Protein AF-F9WD78-F1 (afdb_monomer_lite)

pLDDT: mean 81.16, std 19.39, range [28.48, 98.25]

Secondary structure (DSSP, 8-state):
---------------PPPS---------EETHHHHHHHHHHHHHHHHHHHHHTTS-TT-HHHHHHHHHHH-TT-----HHHHHHS--GGGGGTTSGGGG-HHHHHTSPP-TT-TT----TTS-HHHHHHHHHS-BGGGBTSSTTSPTT-EETTB-TTTTT--TTTTT-S-HHHHHHHHHHHIIIIIHHHHH---S---HHHHHHHHHTTEEEEEETTEEEEEESS--TTS--

Structure (mmCIF, N/CA/C/O backbone):
data_AF-F9WD78-F1
#
_entry.id   AF-F9WD78-F1
#
loop_
_atom_site.group_PDB
_atom_site.id
_atom_site.type_symbol
_atom_site.label_atom_id
_atom_site.label_alt_id
_atom_site.label_comp_id
_atom_site.label_asym_id
_atom_site.label_entity_id
_atom_site.label_seq_id
_atom_site.pdbx_PDB_ins_code
_atom_site.Cartn_x
_atom_site.Cartn_y
_atom_site.Cartn_z
_atom_site.occupancy
_atom_site.B_iso_or_equiv
_atom_site.auth_seq_id
_atom_site.auth_comp_id
_atom_site.auth_asym_id
_atom_site.auth_atom_id
_atom_site.pdbx_PDB_model_num
ATOM 1 N N . MET A 1 1 ? -43.149 -23.707 -38.471 1.00 38.22 1 MET A N 1
ATOM 2 C CA . MET A 1 1 ? -42.570 -24.638 -37.478 1.00 38.22 1 MET A CA 1
ATOM 3 C C . MET A 1 1 ? -41.506 -23.895 -36.696 1.00 38.22 1 MET A C 1
ATOM 5 O O . MET A 1 1 ? -40.620 -23.311 -37.301 1.00 38.22 1 MET A O 1
ATOM 9 N N . MET A 1 2 ? -41.669 -23.841 -35.375 1.00 39.00 2 MET A N 1
ATOM 10 C CA . MET A 1 2 ? -40.747 -23.204 -34.433 1.00 39.00 2 MET A CA 1
ATOM 11 C C . MET A 1 2 ? -39.466 -24.033 -34.335 1.00 39.00 2 MET A C 1
ATOM 13 O O . MET A 1 2 ? -39.549 -25.231 -34.076 1.00 39.00 2 MET A O 1
ATOM 17 N N . MET A 1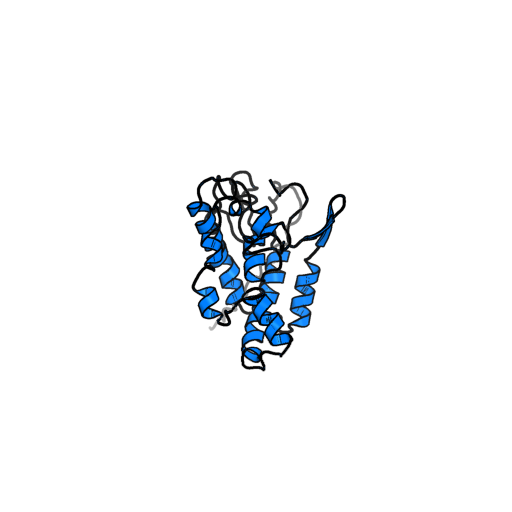 3 ? -38.300 -23.405 -34.474 1.00 32.25 3 MET A N 1
ATOM 18 C CA . MET A 1 3 ? -37.032 -24.023 -34.094 1.00 32.25 3 MET A CA 1
ATOM 19 C C . MET A 1 3 ? -36.348 -23.118 -33.074 1.00 32.25 3 MET A C 1
ATOM 21 O O . MET A 1 3 ? -35.951 -21.994 -33.366 1.00 32.25 3 MET A O 1
ATOM 25 N N . LYS A 1 4 ? -36.330 -23.604 -31.833 1.00 39.53 4 LYS A N 1
ATOM 26 C CA . LYS A 1 4 ? -35.707 -22.978 -30.669 1.00 39.53 4 LYS A CA 1
ATOM 27 C C . LYS A 1 4 ? -34.194 -22.963 -30.892 1.00 39.53 4 LYS A C 1
ATOM 29 O O . LYS A 1 4 ? -33.588 -24.026 -30.985 1.00 39.53 4 LYS A O 1
ATOM 34 N N . ILE A 1 5 ? -33.595 -21.779 -30.979 1.00 42.72 5 ILE A N 1
ATOM 35 C CA . ILE A 1 5 ? -32.139 -21.627 -31.028 1.00 42.72 5 ILE A CA 1
ATOM 36 C C . ILE A 1 5 ? -31.632 -21.722 -29.586 1.00 42.72 5 ILE A C 1
ATOM 38 O O . ILE A 1 5 ? -31.762 -20.785 -28.803 1.00 42.72 5 ILE A O 1
ATOM 42 N N . LEU A 1 6 ? -31.112 -22.892 -29.219 1.00 41.69 6 LEU A N 1
ATOM 43 C CA . LEU A 1 6 ? -30.336 -23.089 -27.997 1.00 41.69 6 LEU A CA 1
ATOM 44 C C . LEU A 1 6 ? -28.956 -22.456 -28.209 1.00 41.69 6 LEU A C 1
ATOM 46 O O . LEU A 1 6 ? -28.148 -22.968 -28.981 1.00 41.69 6 LEU A O 1
ATOM 50 N N . ILE A 1 7 ? -28.695 -21.331 -27.542 1.00 42.59 7 ILE A N 1
ATOM 51 C CA . ILE A 1 7 ? -27.367 -20.714 -27.480 1.00 42.59 7 ILE A CA 1
ATOM 52 C C . ILE A 1 7 ? -26.510 -21.577 -26.549 1.00 42.59 7 ILE A C 1
ATOM 54 O O . ILE A 1 7 ? -26.605 -21.482 -25.328 1.00 42.59 7 ILE A O 1
ATOM 58 N N . VAL A 1 8 ? -25.699 -22.457 -27.133 1.00 38.44 8 VAL A N 1
ATOM 59 C CA . VAL A 1 8 ? -24.643 -23.180 -26.421 1.00 38.44 8 VAL A CA 1
ATOM 60 C C . VAL A 1 8 ? -23.412 -22.280 -26.413 1.00 38.44 8 VAL A C 1
ATOM 62 O O . VAL A 1 8 ? -22.762 -22.085 -27.437 1.00 38.44 8 VAL A O 1
ATOM 65 N N . VAL A 1 9 ? -23.116 -21.692 -25.254 1.00 40.69 9 VAL A N 1
ATOM 66 C CA . VAL A 1 9 ? -21.871 -20.958 -25.005 1.00 40.69 9 VAL A CA 1
ATOM 67 C C . VAL A 1 9 ? -20.726 -21.972 -25.026 1.00 40.69 9 VAL A C 1
ATOM 69 O O . VAL A 1 9 ? -20.582 -22.783 -24.113 1.00 40.69 9 VAL A O 1
ATOM 72 N N . MET A 1 10 ? -19.940 -21.958 -26.102 1.00 33.59 10 MET A N 1
ATOM 73 C CA . MET A 1 10 ? -18.712 -22.740 -26.236 1.00 33.59 10 MET A CA 1
ATOM 74 C C . MET A 1 10 ? -17.673 -22.194 -25.247 1.00 33.59 10 MET A C 1
ATOM 76 O O . MET A 1 10 ? -17.027 -21.178 -25.493 1.00 33.59 10 MET A O 1
ATOM 80 N N . VAL A 1 11 ? -17.530 -22.862 -24.104 1.00 37.81 11 VAL A N 1
ATOM 81 C CA . VAL A 1 11 ? -16.385 -22.690 -23.206 1.00 37.81 11 VAL A CA 1
ATOM 82 C C . VAL A 1 11 ? -15.173 -23.276 -23.927 1.00 37.81 11 VAL A C 1
ATOM 84 O O . VAL A 1 11 ? -15.053 -24.493 -24.061 1.00 37.81 11 VAL A O 1
ATOM 87 N N . ILE A 1 12 ? -14.290 -22.417 -24.435 1.00 41.03 12 ILE A N 1
ATOM 88 C CA . ILE A 1 12 ? -13.026 -22.850 -25.033 1.00 41.03 12 ILE A CA 1
ATOM 89 C C . ILE A 1 12 ? -12.087 -23.238 -23.886 1.00 41.03 12 ILE A C 1
ATOM 91 O O . ILE A 1 12 ? -11.331 -22.421 -23.368 1.00 41.03 12 ILE A O 1
ATOM 95 N N . ILE A 1 13 ? -12.161 -24.500 -23.463 1.00 41.88 13 ILE A N 1
ATOM 96 C CA . ILE A 1 13 ? -11.106 -25.144 -22.679 1.00 41.88 13 ILE A CA 1
ATOM 97 C C . ILE A 1 13 ? -9.982 -25.460 -23.668 1.00 41.88 13 ILE A C 1
ATOM 99 O O . ILE A 1 13 ? -10.018 -26.466 -24.376 1.00 41.88 13 ILE A O 1
ATOM 103 N N . GLY A 1 14 ? -9.005 -24.562 -23.761 1.00 30.61 14 GLY A N 1
ATOM 104 C CA . GLY A 1 14 ? -7.800 -24.773 -24.554 1.00 30.61 14 GLY A CA 1
ATOM 105 C C . GLY A 1 14 ? -6.878 -25.789 -23.886 1.00 30.61 14 GLY A C 1
ATOM 106 O O . GLY A 1 14 ? -5.973 -25.410 -23.152 1.00 30.61 14 GLY A O 1
ATOM 107 N N . VAL A 1 15 ? -7.090 -27.080 -24.152 1.00 43.59 15 VAL A N 1
ATOM 108 C CA . VAL A 1 15 ? -6.042 -28.100 -24.011 1.00 43.59 15 VAL A CA 1
ATOM 109 C C . VAL A 1 15 ? -5.226 -28.064 -25.298 1.00 43.59 15 VAL A C 1
ATOM 111 O O . VAL A 1 15 ? -5.616 -28.668 -26.296 1.00 43.59 15 VAL A O 1
ATOM 114 N N . VAL A 1 16 ? -4.116 -27.328 -25.306 1.00 36.69 16 VAL A N 1
ATOM 115 C CA . VAL A 1 16 ? -3.168 -27.366 -26.427 1.00 36.69 16 VAL A CA 1
ATOM 116 C C . VAL A 1 16 ? -2.105 -28.406 -26.102 1.00 36.69 16 VAL A C 1
ATOM 118 O O . VAL A 1 16 ? -1.423 -28.324 -25.082 1.00 36.69 16 VAL A O 1
ATOM 121 N N . ARG A 1 17 ? -2.025 -29.429 -26.956 1.00 36.12 17 ARG A N 1
ATOM 122 C CA . ARG A 1 17 ? -0.972 -30.440 -26.913 1.00 36.12 17 ARG A CA 1
ATOM 123 C C . ARG A 1 17 ? 0.371 -29.788 -27.229 1.00 36.12 17 ARG A C 1
ATOM 125 O O . ARG A 1 17 ? 0.457 -28.968 -28.138 1.00 36.12 17 ARG A O 1
ATOM 132 N N . ALA A 1 18 ? 1.385 -30.177 -26.465 1.00 48.12 18 ALA A N 1
ATOM 133 C CA . ALA A 1 18 ? 2.778 -29.936 -26.791 1.00 48.12 18 ALA A CA 1
ATOM 134 C C . ALA A 1 18 ? 3.091 -30.630 -28.118 1.00 48.12 18 ALA A C 1
ATOM 136 O O . ALA A 1 18 ? 2.826 -31.822 -28.223 1.00 48.12 18 ALA A O 1
ATOM 137 N N . ASP A 1 19 ? 3.538 -29.857 -29.104 1.00 38.38 19 ASP A N 1
ATOM 138 C CA . ASP A 1 19 ? 4.610 -30.190 -30.046 1.00 38.38 19 ASP A CA 1
ATOM 139 C C . ASP A 1 19 ? 4.904 -28.919 -30.876 1.00 38.38 19 ASP A C 1
ATOM 141 O O . ASP A 1 19 ? 4.062 -28.419 -31.618 1.00 38.38 19 ASP A O 1
ATOM 145 N N . GLU A 1 20 ? 6.088 -28.350 -30.631 1.00 47.19 20 GLU A N 1
ATOM 146 C CA . GLU A 1 20 ? 6.838 -27.386 -31.455 1.00 47.19 20 GLU A CA 1
ATOM 147 C C . GLU A 1 20 ? 6.091 -26.186 -32.082 1.00 47.19 20 GLU A C 1
ATOM 149 O O . GLU A 1 20 ? 5.880 -26.110 -33.290 1.00 47.19 20 GLU A O 1
ATOM 154 N N . VAL A 1 21 ? 5.824 -25.152 -31.274 1.00 36.91 21 VAL A N 1
ATOM 155 C CA . VAL A 1 21 ? 5.678 -23.754 -31.732 1.00 36.91 21 VAL A CA 1
ATOM 156 C C . VAL A 1 21 ? 6.358 -22.861 -30.689 1.00 36.91 21 VAL A C 1
ATOM 158 O O . VAL A 1 21 ? 6.260 -23.143 -29.498 1.00 36.91 21 VAL A O 1
ATOM 161 N N . GLY A 1 22 ? 7.106 -21.852 -31.151 1.00 35.84 22 GLY A N 1
ATOM 162 C CA . GLY A 1 22 ? 8.082 -21.049 -30.403 1.00 35.84 22 GLY A CA 1
ATOM 163 C C . GLY A 1 22 ? 7.739 -20.736 -28.946 1.00 35.84 22 GLY A C 1
ATOM 164 O O . GLY A 1 22 ? 6.585 -20.477 -28.619 1.00 35.84 22 GLY A O 1
ATOM 165 N N . ALA A 1 23 ? 8.779 -20.765 -28.101 1.00 38.91 23 ALA A N 1
ATOM 166 C CA . ALA A 1 23 ? 8.748 -20.471 -26.671 1.00 38.91 23 ALA A CA 1
ATOM 167 C C . ALA A 1 23 ? 7.631 -19.480 -26.324 1.00 38.91 23 ALA A C 1
ATOM 169 O O . ALA A 1 23 ? 7.717 -18.297 -26.656 1.00 38.91 23 ALA A O 1
ATOM 170 N N . ALA A 1 24 ? 6.563 -19.982 -25.700 1.00 42.75 24 ALA A N 1
ATOM 171 C CA . ALA A 1 24 ? 5.538 -19.131 -25.132 1.00 42.75 24 ALA A CA 1
ATOM 172 C C . ALA A 1 24 ? 6.250 -18.207 -24.144 1.00 42.75 24 ALA A C 1
ATOM 174 O O . ALA A 1 24 ? 6.733 -18.670 -23.111 1.00 42.75 24 ALA A O 1
ATOM 175 N N . VAL A 1 25 ? 6.386 -16.930 -24.504 1.00 51.31 25 VAL A N 1
ATOM 176 C CA . VAL A 1 25 ? 6.914 -15.904 -23.608 1.00 51.31 25 VAL A CA 1
ATOM 177 C C . VAL A 1 25 ? 5.987 -15.912 -22.402 1.00 51.31 25 VAL A C 1
ATOM 179 O O . VAL A 1 25 ? 4.830 -15.499 -22.490 1.00 51.31 25 VAL A O 1
ATOM 182 N N . THR A 1 26 ? 6.449 -16.479 -21.292 1.00 56.91 26 THR A N 1
ATOM 183 C CA . THR A 1 26 ? 5.742 -16.391 -20.023 1.00 56.91 26 THR A CA 1
ATOM 184 C C . THR A 1 26 ? 5.753 -14.923 -19.633 1.00 56.91 26 THR A C 1
ATOM 186 O O . THR A 1 26 ? 6.790 -14.401 -19.236 1.00 56.91 26 THR A O 1
ATOM 189 N N . LEU A 1 27 ? 4.619 -14.248 -19.814 1.00 78.56 27 LEU A N 1
ATOM 190 C CA . LEU A 1 27 ? 4.443 -12.862 -19.396 1.00 78.56 27 LEU A CA 1
ATOM 191 C C . LEU A 1 27 ? 4.625 -12.800 -17.877 1.00 78.56 27 LEU A C 1
ATOM 193 O O . LEU A 1 27 ? 3.820 -13.362 -17.130 1.00 78.56 27 LEU A O 1
ATOM 197 N N . THR A 1 28 ? 5.702 -12.162 -17.423 1.00 89.25 28 THR A N 1
ATOM 198 C CA . THR A 1 28 ? 6.000 -12.067 -15.994 1.00 89.25 28 THR A CA 1
ATOM 199 C C . THR A 1 28 ? 5.181 -10.939 -15.379 1.00 89.25 28 THR A C 1
ATOM 201 O O . THR A 1 28 ? 5.291 -9.782 -15.783 1.00 89.25 28 THR A O 1
ATOM 204 N N . ASN A 1 29 ? 4.356 -11.273 -14.385 1.00 93.06 29 ASN A N 1
ATOM 205 C CA . ASN A 1 29 ? 3.639 -10.293 -13.578 1.00 93.06 29 ASN A CA 1
ATOM 206 C C . ASN A 1 29 ? 4.297 -10.160 -12.204 1.00 93.06 29 ASN A C 1
ATOM 208 O O . ASN A 1 29 ? 3.978 -10.887 -11.257 1.00 93.06 29 ASN A O 1
ATOM 212 N N . HIS A 1 30 ? 5.230 -9.224 -12.118 1.00 93.81 30 HIS A N 1
ATOM 213 C CA . HIS A 1 30 ? 6.011 -8.972 -10.925 1.00 93.81 30 HIS A CA 1
ATOM 214 C C . HIS A 1 30 ? 5.106 -8.598 -9.753 1.00 93.81 30 HIS A C 1
ATOM 216 O O . HIS A 1 30 ? 4.165 -7.813 -9.889 1.00 93.81 30 HIS A O 1
ATOM 222 N N . ASN A 1 31 ? 5.393 -9.161 -8.581 1.00 95.56 31 ASN A N 1
ATOM 223 C CA . ASN A 1 31 ? 4.669 -8.893 -7.333 1.00 95.56 31 ASN A CA 1
ATOM 224 C C . ASN A 1 31 ? 3.170 -9.240 -7.317 1.00 95.56 31 ASN A C 1
ATOM 226 O O . ASN A 1 31 ? 2.512 -8.924 -6.325 1.00 95.56 31 ASN A O 1
ATOM 230 N N . GLU A 1 32 ? 2.618 -9.933 -8.322 1.00 95.38 32 GLU A N 1
ATOM 231 C CA . GLU A 1 32 ? 1.169 -10.173 -8.425 1.00 95.38 32 GLU A CA 1
ATOM 232 C C . GLU A 1 32 ? 0.558 -10.764 -7.149 1.00 95.38 32 GLU A C 1
ATOM 234 O O . GLU A 1 32 ? -0.435 -10.259 -6.626 1.00 95.38 32 GLU A O 1
ATOM 239 N N . LEU A 1 33 ? 1.144 -11.849 -6.639 1.00 95.62 33 LEU A N 1
ATOM 240 C CA . LEU A 1 33 ? 0.576 -12.579 -5.505 1.00 95.62 33 LEU A CA 1
ATOM 241 C C . LEU A 1 33 ? 0.662 -11.782 -4.201 1.00 95.62 33 LEU A C 1
ATOM 243 O O . LEU A 1 33 ? -0.243 -11.874 -3.372 1.00 95.62 33 LEU A O 1
ATOM 247 N N . SER A 1 34 ? 1.737 -11.014 -4.024 1.00 97.06 34 SER A N 1
ATOM 248 C CA . SER A 1 34 ? 1.928 -10.131 -2.871 1.00 97.06 34 SER A CA 1
ATOM 249 C C . SER A 1 34 ? 0.958 -8.955 -2.926 1.00 97.06 34 SER A C 1
ATOM 251 O O . SER A 1 34 ? 0.300 -8.660 -1.930 1.00 97.06 34 SER A O 1
ATOM 253 N N . HIS A 1 35 ? 0.813 -8.345 -4.107 1.00 97.19 35 HIS A N 1
ATOM 254 C CA . HIS A 1 35 ? -0.136 -7.267 -4.360 1.00 97.19 35 HIS A CA 1
ATOM 255 C C . HIS A 1 35 ? -1.551 -7.734 -4.064 1.00 97.19 35 HIS A C 1
ATOM 257 O O . HIS A 1 35 ? -2.229 -7.123 -3.247 1.00 97.19 35 HIS A O 1
ATOM 263 N N . ARG A 1 36 ? -1.979 -8.846 -4.667 1.00 96.75 36 ARG A N 1
ATOM 264 C CA . ARG A 1 36 ? -3.326 -9.385 -4.479 1.00 96.75 36 ARG A CA 1
ATOM 265 C C . ARG A 1 36 ? -3.632 -9.630 -3.004 1.00 96.75 36 ARG A C 1
ATOM 267 O O . ARG A 1 36 ? -4.671 -9.197 -2.524 1.00 96.75 36 ARG A O 1
ATOM 274 N N . ALA A 1 37 ? -2.718 -10.274 -2.277 1.00 97.31 37 ALA A N 1
ATOM 275 C CA . ALA A 1 37 ? -2.934 -10.594 -0.870 1.00 97.31 37 ALA A CA 1
ATOM 276 C C . ALA A 1 37 ? -3.035 -9.339 0.015 1.00 97.31 37 ALA A C 1
ATOM 278 O O . ALA A 1 37 ? -3.936 -9.261 0.849 1.00 97.31 37 ALA A O 1
ATOM 279 N N . LEU A 1 38 ? -2.161 -8.345 -0.188 1.00 98.12 38 LEU A N 1
ATOM 280 C CA . LEU A 1 38 ? -2.235 -7.069 0.532 1.00 98.12 38 LEU A CA 1
ATOM 281 C C . LEU A 1 38 ? -3.490 -6.273 0.147 1.00 98.12 38 LEU A C 1
ATOM 283 O O . LEU A 1 38 ? -4.174 -5.739 1.015 1.00 98.12 38 LEU A O 1
ATOM 287 N N . CYS A 1 39 ? -3.820 -6.224 -1.142 1.00 98.19 39 CYS A N 1
ATOM 288 C CA . CYS A 1 39 ? -4.988 -5.523 -1.662 1.00 98.19 39 CYS A CA 1
ATOM 289 C C . CYS A 1 39 ? -6.288 -6.106 -1.097 1.00 98.19 39 CYS A C 1
ATOM 291 O O . CYS A 1 39 ? -7.147 -5.360 -0.636 1.00 98.19 39 CYS A O 1
ATOM 293 N N . ASP A 1 40 ? -6.429 -7.432 -1.083 1.00 97.62 40 ASP A N 1
ATOM 294 C CA . ASP A 1 40 ? -7.617 -8.095 -0.544 1.00 97.62 40 ASP A CA 1
ATOM 295 C C . ASP A 1 40 ? -7.728 -7.904 0.972 1.00 97.62 40 ASP A C 1
ATOM 297 O O . ASP A 1 40 ? -8.805 -7.567 1.461 1.00 97.62 40 ASP A O 1
ATOM 301 N N . PHE A 1 41 ? -6.618 -7.999 1.714 1.00 98.19 41 PHE A N 1
ATOM 302 C CA . PHE A 1 41 ? -6.602 -7.640 3.134 1.00 98.19 41 PHE A CA 1
ATOM 303 C C . PHE A 1 41 ? -7.032 -6.187 3.368 1.00 98.19 41 PHE A C 1
ATOM 305 O O . PHE A 1 41 ? -7.870 -5.931 4.233 1.00 98.19 41 PHE A O 1
ATOM 312 N N . LEU A 1 42 ? -6.520 -5.241 2.576 1.00 98.25 42 LEU A N 1
ATOM 313 C CA . LEU A 1 42 ? -6.848 -3.826 2.721 1.00 98.25 42 LEU A CA 1
ATOM 314 C C . LEU A 1 42 ? -8.328 -3.543 2.431 1.00 98.25 42 LEU A C 1
ATOM 316 O O . LEU A 1 42 ? -8.946 -2.779 3.169 1.00 98.25 42 LEU A O 1
ATOM 320 N N . LYS A 1 43 ? -8.929 -4.203 1.433 1.00 97.94 43 LYS A N 1
ATOM 321 C CA . LYS A 1 43 ? -10.377 -4.109 1.171 1.00 97.94 43 LYS A CA 1
ATOM 322 C C . LYS A 1 43 ? -11.194 -4.570 2.379 1.00 97.94 43 LYS A C 1
ATOM 324 O O . LYS A 1 43 ? -12.133 -3.884 2.777 1.00 97.94 43 LYS A O 1
ATOM 329 N N . VAL A 1 44 ? -10.818 -5.697 2.994 1.00 98.00 44 VAL A N 1
ATOM 330 C CA . VAL A 1 44 ? -11.484 -6.205 4.208 1.00 98.00 44 VAL A CA 1
ATOM 331 C C . VAL A 1 44 ? -11.281 -5.261 5.390 1.00 98.00 44 VAL A C 1
ATOM 333 O O . VAL A 1 44 ? -12.225 -4.991 6.129 1.00 98.00 44 VAL A O 1
ATOM 336 N N . ALA A 1 45 ? -10.078 -4.709 5.556 1.00 98.00 45 ALA A N 1
ATOM 337 C CA . ALA A 1 45 ? -9.778 -3.733 6.597 1.00 98.00 45 ALA A CA 1
ATOM 338 C C . ALA A 1 45 ? -10.624 -2.458 6.444 1.00 98.00 45 ALA A C 1
ATOM 340 O O . ALA A 1 45 ? -11.211 -1.994 7.421 1.00 98.00 45 ALA A O 1
ATOM 341 N N . VAL A 1 46 ? -10.736 -1.921 5.224 1.00 97.69 46 VAL A N 1
ATOM 342 C CA . VAL A 1 46 ? -11.565 -0.747 4.903 1.00 97.69 46 VAL A CA 1
ATOM 343 C C . VAL A 1 46 ? -13.045 -1.025 5.130 1.00 97.69 46 VAL A C 1
ATOM 345 O O . VAL A 1 46 ? -13.755 -0.166 5.655 1.00 97.69 46 VAL A O 1
ATOM 348 N N . ASP A 1 47 ? -13.531 -2.209 4.764 1.00 96.38 47 ASP A N 1
ATOM 349 C CA . ASP A 1 47 ? -14.912 -2.576 5.054 1.00 96.38 47 ASP A CA 1
ATOM 350 C C . ASP A 1 47 ? -15.147 -2.655 6.564 1.00 96.38 47 ASP A C 1
ATOM 352 O O . ASP A 1 47 ? -16.057 -2.011 7.089 1.00 96.38 47 ASP A O 1
ATOM 356 N N . LYS A 1 48 ? -14.235 -3.312 7.292 1.00 96.69 48 LYS A N 1
ATOM 357 C CA . LYS A 1 48 ? -14.330 -3.436 8.746 1.00 96.69 48 LYS A CA 1
ATOM 358 C C . LYS A 1 48 ? -14.203 -2.102 9.476 1.00 96.69 48 LYS A C 1
ATOM 360 O O . LYS A 1 48 ? -14.816 -1.916 10.527 1.00 96.69 48 LYS A O 1
ATOM 365 N N . TRP A 1 49 ? -13.451 -1.156 8.919 1.00 96.94 49 TRP A N 1
ATOM 366 C CA . TRP A 1 49 ? -13.328 0.202 9.445 1.00 96.94 49 TRP A CA 1
ATOM 367 C C . TRP A 1 49 ? -14.686 0.895 9.586 1.00 96.94 49 TRP A C 1
ATOM 369 O O . TRP A 1 49 ? -14.920 1.589 10.577 1.00 96.94 49 TRP A O 1
ATOM 379 N N . LYS A 1 50 ? -15.618 0.654 8.654 1.00 94.50 50 LYS A N 1
ATOM 380 C CA . LYS A 1 50 ? -16.972 1.232 8.693 1.00 94.50 50 LYS A CA 1
ATOM 381 C C . LYS A 1 50 ? -17.723 0.849 9.971 1.00 94.50 50 LYS A C 1
ATOM 383 O O . LYS A 1 50 ? -18.425 1.698 10.517 1.00 94.50 50 LYS A O 1
ATOM 388 N N . ASP A 1 51 ? -17.515 -0.371 10.468 1.00 94.19 51 ASP A N 1
ATOM 389 C CA . ASP A 1 51 ? -18.136 -0.883 11.696 1.00 94.19 51 ASP A CA 1
ATOM 390 C C . ASP A 1 51 ? -17.489 -0.331 12.971 1.00 94.19 51 ASP A C 1
ATOM 392 O O . ASP A 1 51 ? -18.142 -0.224 14.011 1.00 94.19 51 ASP A O 1
ATOM 396 N N . VAL A 1 52 ? -16.177 -0.067 12.935 1.00 96.38 52 VAL A N 1
ATOM 397 C CA . VAL A 1 52 ? -15.396 0.209 14.152 1.00 96.38 52 VAL A CA 1
ATOM 398 C C . VAL A 1 52 ? -15.040 1.680 14.346 1.00 96.38 52 VAL A C 1
ATOM 400 O O . VAL A 1 52 ? -14.684 2.068 15.456 1.00 96.38 52 VAL A O 1
ATOM 403 N N . LYS A 1 53 ? -15.152 2.526 13.313 1.00 95.75 53 LYS A N 1
ATOM 404 C CA . LYS A 1 53 ? -14.700 3.929 13.369 1.00 95.75 53 LYS A CA 1
ATOM 405 C C . LYS A 1 53 ? -15.370 4.763 14.468 1.00 95.75 53 LYS A C 1
ATOM 407 O O . LYS A 1 53 ? -14.748 5.675 15.010 1.00 95.75 53 LYS A O 1
ATOM 412 N N . THR A 1 54 ? -16.607 4.433 14.844 1.00 95.75 54 THR A N 1
ATOM 413 C CA . THR A 1 54 ? -17.372 5.122 15.902 1.00 95.75 54 THR A CA 1
ATOM 414 C C . THR A 1 54 ? -17.166 4.533 17.298 1.00 95.75 54 THR A C 1
ATOM 416 O O . THR A 1 54 ? -17.687 5.082 18.266 1.00 95.75 54 THR A O 1
ATOM 419 N N . ARG A 1 55 ? -16.411 3.434 17.427 1.00 96.00 55 ARG A N 1
ATOM 420 C CA . ARG A 1 55 ? -16.106 2.821 18.726 1.00 96.00 55 ARG A CA 1
ATOM 421 C C . ARG A 1 55 ? -15.189 3.702 19.565 1.00 96.00 55 ARG A C 1
ATOM 423 O O . ARG A 1 55 ? -14.610 4.674 19.070 1.00 96.00 55 ARG A O 1
ATOM 430 N N . ASP A 1 56 ? -15.041 3.316 20.827 1.00 95.25 56 ASP A N 1
ATOM 431 C CA . ASP A 1 56 ? -14.127 3.945 21.773 1.00 95.25 56 ASP A CA 1
ATOM 432 C C . ASP A 1 56 ? -12.708 4.095 21.173 1.00 95.25 56 ASP A C 1
ATOM 434 O O . ASP A 1 56 ? -12.217 3.159 20.536 1.00 95.25 56 ASP A O 1
ATOM 438 N N . PRO A 1 57 ? -12.037 5.254 21.319 1.00 89.06 57 PRO A N 1
ATOM 439 C CA . PRO A 1 57 ? -10.662 5.445 20.851 1.00 89.06 57 PRO A CA 1
ATOM 440 C C . PRO A 1 57 ? -9.640 4.438 21.406 1.00 89.06 57 PRO A C 1
ATOM 442 O O . PRO A 1 57 ? -8.623 4.204 20.756 1.00 89.06 57 PRO A O 1
ATOM 445 N N . ALA A 1 58 ? -9.898 3.848 22.574 1.00 93.06 58 ALA A N 1
ATOM 446 C CA . ALA A 1 58 ? -9.078 2.811 23.189 1.00 93.06 58 ALA A CA 1
ATOM 447 C C . ALA A 1 58 ? -9.384 1.393 22.666 1.00 93.06 58 ALA A C 1
ATOM 449 O O . ALA A 1 58 ? -8.692 0.455 23.063 1.00 93.06 58 ALA A O 1
ATOM 450 N N . ASP A 1 59 ? -10.380 1.211 21.783 1.00 97.00 59 ASP A N 1
ATOM 451 C CA . ASP A 1 59 ? -10.642 -0.077 21.128 1.00 97.00 59 ASP A CA 1
ATOM 452 C C . ASP A 1 59 ? -9.392 -0.507 20.323 1.00 97.00 59 ASP A C 1
ATOM 454 O O . ASP A 1 59 ? -8.991 0.184 19.374 1.00 97.00 59 ASP A O 1
ATOM 458 N N . PRO A 1 60 ? -8.761 -1.650 20.664 1.00 97.00 60 PRO A N 1
ATOM 459 C CA . PRO A 1 60 ? -7.532 -2.085 20.004 1.00 97.00 60 PRO A CA 1
ATOM 460 C C . PRO A 1 60 ? -7.707 -2.368 18.509 1.00 97.00 60 PRO A C 1
ATOM 462 O O . PRO A 1 60 ? -6.796 -2.105 17.725 1.00 97.00 60 PRO A O 1
ATOM 465 N N . LEU A 1 61 ? -8.871 -2.879 18.097 1.00 97.31 61 LEU A N 1
ATOM 466 C CA . LEU A 1 61 ? -9.172 -3.158 16.695 1.00 97.31 61 LEU A CA 1
ATOM 467 C C . LEU A 1 61 ? -9.364 -1.856 15.914 1.00 97.31 61 LEU A C 1
ATOM 469 O O . LEU A 1 61 ? -8.862 -1.743 14.797 1.00 97.31 61 LEU A O 1
ATOM 473 N N . LYS A 1 62 ? -10.037 -0.858 16.502 1.00 96.88 62 LYS A N 1
ATOM 474 C CA . LYS A 1 62 ? -10.137 0.484 15.913 1.00 96.88 62 LYS A CA 1
ATOM 475 C C . LYS A 1 62 ? -8.745 1.072 15.696 1.00 96.88 62 LYS A C 1
ATOM 477 O O . LYS A 1 62 ? -8.440 1.493 14.585 1.00 96.88 62 LYS A O 1
ATOM 482 N N . LYS A 1 63 ? -7.887 1.065 16.719 1.00 96.31 63 LYS A N 1
ATOM 483 C CA . LYS A 1 63 ? -6.515 1.581 16.604 1.00 96.31 63 LYS A CA 1
ATOM 484 C C . LYS A 1 63 ? -5.727 0.851 15.510 1.00 96.31 63 LYS A C 1
ATOM 486 O O . LYS A 1 63 ? -5.178 1.503 14.630 1.00 96.31 63 LYS A O 1
ATOM 491 N N . ALA A 1 64 ? -5.742 -0.482 15.516 1.00 96.88 64 ALA A N 1
ATOM 492 C CA . ALA A 1 64 ? -5.011 -1.287 14.540 1.00 96.88 64 ALA A CA 1
ATOM 493 C C . ALA A 1 64 ? -5.489 -1.057 13.096 1.00 96.88 64 ALA A C 1
ATOM 495 O O . ALA A 1 64 ? -4.665 -0.924 12.192 1.00 96.88 64 ALA A O 1
ATOM 496 N N . LEU A 1 65 ? -6.805 -0.977 12.863 1.00 97.75 65 LEU A N 1
ATOM 497 C CA . LEU A 1 65 ? -7.349 -0.686 11.533 1.00 97.75 65 LEU A CA 1
ATOM 498 C C . LEU A 1 65 ? -7.051 0.749 11.096 1.00 97.75 65 LEU A C 1
ATOM 500 O O . LEU A 1 65 ? -6.727 0.960 9.928 1.00 97.75 65 LEU A O 1
ATOM 504 N N . LYS A 1 66 ? -7.088 1.716 12.023 1.00 97.44 66 LYS A N 1
ATOM 505 C CA . LYS A 1 66 ? -6.697 3.098 11.731 1.00 97.44 66 LYS A CA 1
ATOM 506 C C . LYS A 1 66 ? -5.245 3.159 11.255 1.00 97.44 66 LYS A C 1
ATOM 508 O O . LYS A 1 66 ? -4.987 3.680 10.175 1.00 97.44 66 LYS A O 1
ATOM 513 N N . ASP A 1 67 ? -4.325 2.570 12.015 1.00 96.81 67 ASP A N 1
ATOM 514 C CA . ASP A 1 67 ? -2.899 2.561 11.673 1.00 96.81 67 ASP A CA 1
ATOM 515 C C . ASP A 1 67 ? -2.662 1.819 10.339 1.00 96.81 67 ASP A C 1
ATOM 517 O O . ASP A 1 67 ? -1.954 2.314 9.463 1.00 96.81 67 ASP A O 1
ATOM 521 N N . THR A 1 68 ? -3.348 0.690 10.120 1.00 97.75 68 THR A N 1
ATOM 522 C CA . THR A 1 68 ? -3.264 -0.096 8.873 1.00 97.75 68 THR A CA 1
ATOM 523 C C . THR A 1 68 ? -3.705 0.698 7.640 1.00 97.75 68 THR A C 1
ATOM 525 O O . THR A 1 68 ? -3.073 0.592 6.590 1.00 97.75 68 THR A O 1
ATOM 528 N N . ILE A 1 69 ? -4.793 1.467 7.732 1.00 98.06 69 ILE A N 1
ATOM 529 C CA . ILE A 1 69 ? -5.389 2.162 6.581 1.00 98.06 69 ILE A CA 1
ATOM 530 C C . ILE A 1 69 ? -4.741 3.533 6.375 1.00 98.06 69 ILE A C 1
ATOM 532 O O . ILE A 1 69 ? -4.366 3.875 5.257 1.00 98.06 69 ILE A O 1
ATOM 536 N N . PHE A 1 70 ? -4.584 4.318 7.438 1.00 96.62 70 PHE A N 1
ATOM 537 C CA . PHE A 1 70 ? -4.204 5.729 7.344 1.00 96.62 70 PHE A CA 1
ATOM 538 C C . PHE A 1 70 ? -2.728 5.984 7.642 1.00 96.62 70 PHE A C 1
ATOM 540 O O . PHE A 1 70 ? -2.187 7.003 7.207 1.00 96.62 70 PHE A O 1
ATOM 547 N N . GLY A 1 71 ? -2.056 5.066 8.335 1.00 95.25 71 GLY A N 1
ATOM 548 C CA . GLY A 1 71 ? -0.693 5.280 8.808 1.00 95.25 71 GLY A CA 1
ATOM 549 C C . GLY A 1 71 ? -0.568 5.270 10.313 1.00 95.25 71 GLY A C 1
ATOM 550 O O . GLY A 1 71 ? -1.394 5.862 11.009 1.00 95.25 71 GLY A O 1
ATOM 551 N N . TYR A 1 72 ? 0.516 4.667 10.793 1.00 91.62 72 TYR A N 1
ATOM 552 C CA . TYR A 1 72 ? 0.930 4.782 12.183 1.00 91.62 72 TYR A CA 1
ATOM 553 C C . TYR A 1 72 ? 1.017 6.253 12.614 1.00 91.62 72 TYR A C 1
ATOM 555 O O . TYR A 1 72 ? 1.682 7.068 11.977 1.00 91.62 72 TYR A O 1
ATOM 563 N N . GLY A 1 73 ? 0.323 6.601 13.698 1.00 87.12 73 GLY A N 1
ATOM 564 C CA . GLY A 1 73 ? 0.316 7.968 14.227 1.00 87.12 73 GLY A CA 1
ATOM 565 C C . GLY A 1 73 ? -0.498 8.971 13.399 1.00 87.12 73 GLY A C 1
ATOM 566 O O . GLY A 1 73 ? -0.495 10.159 13.721 1.00 87.12 73 GLY A O 1
ATOM 567 N N . SER A 1 74 ? -1.222 8.521 12.368 1.00 88.44 74 SER A N 1
ATOM 568 C CA . SER A 1 74 ? -2.036 9.405 11.536 1.00 88.44 74 SER A CA 1
ATOM 569 C C . SER A 1 74 ? -3.216 10.009 12.306 1.00 88.44 74 SER A C 1
ATOM 571 O O . SER A 1 74 ? -3.914 9.350 13.091 1.00 88.44 74 SER A O 1
ATOM 573 N N . GLY A 1 75 ? -3.470 11.292 12.043 1.00 88.88 75 GLY A N 1
ATOM 574 C CA . GLY A 1 75 ? -4.686 11.982 12.465 1.00 88.88 75 GLY A CA 1
ATOM 575 C C . GLY A 1 75 ? -5.913 11.564 11.652 1.00 88.88 75 GLY A C 1
ATOM 576 O O . GLY A 1 75 ? -7.010 11.562 12.206 1.00 88.88 75 GLY A O 1
ATOM 577 N N . ASP A 1 76 ? -5.716 11.134 10.404 1.00 92.06 76 ASP A N 1
ATOM 578 C CA . ASP A 1 76 ? -6.774 10.895 9.420 1.00 92.06 76 ASP A CA 1
ATOM 579 C C . ASP A 1 76 ? -7.635 9.668 9.754 1.00 92.06 76 ASP A C 1
ATOM 581 O O . ASP A 1 76 ? -7.155 8.676 10.304 1.00 92.06 76 ASP A O 1
ATOM 585 N N . ASP A 1 77 ? -8.918 9.729 9.408 1.00 94.56 77 ASP A N 1
ATOM 586 C CA . ASP A 1 77 ? -9.897 8.662 9.645 1.00 94.56 77 ASP A CA 1
ATOM 587 C C . ASP A 1 77 ? -10.945 8.506 8.521 1.00 94.56 77 ASP A C 1
ATOM 589 O O . ASP A 1 77 ? -11.833 7.642 8.596 1.00 94.56 77 ASP A O 1
ATOM 593 N N . ASP A 1 78 ? -10.813 9.298 7.453 1.00 95.69 78 ASP A N 1
ATOM 594 C CA . ASP A 1 78 ? -11.720 9.329 6.310 1.00 95.69 78 ASP A CA 1
ATOM 595 C C . ASP A 1 78 ? -11.108 8.647 5.077 1.00 95.69 78 ASP A C 1
ATOM 597 O O . ASP A 1 78 ? -10.171 9.138 4.443 1.00 95.69 78 ASP A O 1
ATOM 601 N N . VAL A 1 79 ? -11.680 7.494 4.725 1.00 96.50 79 VAL A N 1
ATOM 602 C CA . VAL A 1 79 ? -11.274 6.689 3.567 1.00 96.50 79 VAL A CA 1
ATOM 603 C C . VAL A 1 79 ? -11.519 7.425 2.247 1.00 96.50 79 VAL A C 1
ATOM 605 O O . VAL A 1 79 ? -10.725 7.274 1.321 1.00 96.50 79 VAL A O 1
ATOM 608 N N . GLU A 1 80 ? -12.579 8.228 2.133 1.00 95.56 80 GLU A N 1
ATOM 609 C CA . GLU A 1 80 ? -12.867 8.954 0.889 1.00 95.56 80 GLU A CA 1
ATOM 610 C C . GLU A 1 80 ? -11.884 10.110 0.696 1.00 95.56 80 GLU A C 1
ATOM 612 O O . GLU A 1 80 ? -11.354 10.301 -0.402 1.00 95.56 80 GLU A O 1
ATOM 617 N N . ALA A 1 81 ? -11.532 10.810 1.779 1.00 95.00 81 ALA A N 1
ATOM 618 C CA . ALA A 1 81 ? -10.449 11.788 1.748 1.00 95.00 81 ALA A CA 1
ATOM 619 C C . ALA A 1 81 ? -9.103 11.138 1.378 1.00 95.00 81 ALA A C 1
ATOM 621 O O . ALA A 1 81 ? -8.364 11.712 0.575 1.00 95.00 81 ALA A O 1
ATOM 622 N N . LEU A 1 82 ? -8.811 9.936 1.893 1.00 95.81 82 LEU A N 1
ATOM 623 C CA . LEU A 1 82 ? -7.593 9.186 1.565 1.00 95.81 82 LEU A CA 1
ATOM 624 C C . LEU A 1 82 ? -7.531 8.791 0.080 1.00 95.81 82 LEU A C 1
ATOM 626 O O . LEU A 1 82 ? -6.480 8.903 -0.537 1.00 95.81 82 LEU A O 1
ATOM 630 N N . LYS A 1 83 ? -8.651 8.373 -0.519 1.00 94.50 83 LYS A N 1
ATOM 631 C CA . LYS A 1 83 ? -8.719 8.050 -1.957 1.00 94.50 83 LYS A CA 1
ATOM 632 C C . LYS A 1 83 ? -8.538 9.275 -2.851 1.00 94.50 83 LYS A C 1
ATOM 634 O O . LYS A 1 83 ? -8.001 9.174 -3.950 1.00 94.50 83 LYS A O 1
ATOM 639 N N . SER A 1 84 ? -9.023 10.431 -2.394 1.00 91.75 84 SER A N 1
ATOM 640 C CA . SER A 1 84 ? -9.123 11.640 -3.220 1.00 91.75 84 SER A CA 1
ATOM 641 C C . SER A 1 84 ? -7.779 12.273 -3.586 1.00 91.75 84 SER A C 1
ATOM 643 O O . SER A 1 84 ? -7.719 13.066 -4.525 1.00 91.75 84 SER A O 1
ATOM 645 N N . LYS A 1 85 ? -6.709 11.975 -2.838 1.00 91.38 85 LYS A N 1
ATOM 646 C CA . LYS A 1 85 ? -5.396 12.596 -3.030 1.00 91.38 85 LYS A CA 1
ATOM 647 C C . LYS A 1 85 ? -4.269 11.734 -2.479 1.00 91.38 85 LYS A C 1
ATOM 649 O O . LYS A 1 85 ? -4.427 11.066 -1.460 1.00 91.38 85 LYS A O 1
ATOM 654 N N . LEU A 1 86 ? -3.099 11.855 -3.096 1.00 92.25 86 LEU A N 1
ATOM 655 C CA . LEU A 1 86 ? -1.864 11.323 -2.538 1.00 92.25 86 LEU A CA 1
ATOM 656 C C . LEU A 1 86 ? -1.532 12.032 -1.205 1.00 92.25 86 LEU A C 1
ATOM 658 O O . LEU A 1 86 ? -1.664 13.261 -1.118 1.00 92.25 86 LEU A O 1
ATOM 662 N N . PRO A 1 87 ? -1.106 11.303 -0.155 1.00 93.12 87 PRO A N 1
ATOM 663 C CA . PRO A 1 87 ? -0.672 11.911 1.097 1.00 93.12 87 PRO A CA 1
ATOM 664 C C . PRO A 1 87 ? 0.449 12.935 0.890 1.00 93.12 87 PRO A C 1
ATOM 666 O O . PRO A 1 87 ? 1.396 12.686 0.147 1.00 93.12 87 PRO A O 1
ATOM 669 N N . ARG A 1 88 ? 0.363 14.069 1.598 1.00 90.88 88 ARG A N 1
ATOM 670 C CA . ARG A 1 88 ? 1.301 15.201 1.451 1.00 90.88 88 ARG A CA 1
ATOM 671 C C . ARG A 1 88 ? 2.755 14.844 1.728 1.00 90.88 88 ARG A C 1
ATOM 673 O O . ARG A 1 88 ? 3.632 15.506 1.198 1.00 90.88 88 ARG A O 1
ATOM 680 N N . ASP A 1 89 ? 3.019 13.807 2.518 1.00 88.44 89 ASP A N 1
ATOM 681 C CA . ASP A 1 89 ? 4.392 13.363 2.774 1.00 88.44 89 ASP A CA 1
ATOM 682 C C . ASP A 1 89 ? 5.134 13.080 1.462 1.00 88.44 89 ASP A C 1
ATOM 684 O O . ASP A 1 89 ? 6.310 13.401 1.338 1.00 88.44 89 ASP A O 1
ATOM 688 N N . TYR A 1 90 ? 4.437 12.569 0.440 1.00 89.38 90 TYR A N 1
ATOM 689 C CA . TYR A 1 90 ? 5.041 12.291 -0.860 1.00 89.38 90 TYR A CA 1
ATOM 690 C C . TYR A 1 90 ? 5.446 13.550 -1.653 1.00 89.38 90 TYR A C 1
ATOM 692 O O . TYR A 1 90 ? 6.147 13.426 -2.655 1.00 89.38 90 TYR A O 1
ATOM 700 N N . ASP A 1 91 ? 5.076 14.757 -1.204 1.00 86.44 91 ASP A N 1
ATOM 701 C CA . ASP A 1 91 ? 5.613 16.018 -1.738 1.00 86.44 91 ASP A CA 1
ATOM 702 C C . ASP A 1 91 ? 7.117 16.163 -1.456 1.00 86.44 91 ASP A C 1
ATOM 704 O O . ASP A 1 91 ? 7.819 16.867 -2.181 1.00 86.44 91 ASP A O 1
ATOM 708 N N . GLU A 1 92 ? 7.621 15.485 -0.420 1.00 82.56 92 GLU A N 1
ATOM 709 C CA . GLU A 1 92 ? 9.031 15.502 -0.025 1.00 82.56 92 GLU A CA 1
ATOM 710 C C . GLU A 1 92 ? 9.866 14.445 -0.783 1.00 82.56 92 GLU A C 1
ATOM 712 O O . GLU A 1 92 ? 11.100 14.452 -0.689 1.00 82.56 92 GLU A O 1
ATOM 717 N N . VAL A 1 93 ? 9.238 13.558 -1.573 1.00 78.81 93 VAL A N 1
ATOM 718 C CA . VAL A 1 93 ? 9.953 12.547 -2.374 1.00 78.81 93 VAL A CA 1
ATOM 719 C C . VAL A 1 93 ? 10.889 13.241 -3.359 1.00 78.81 93 VAL A C 1
ATOM 721 O O . VAL A 1 93 ? 10.478 14.072 -4.167 1.00 78.81 93 VAL A O 1
ATOM 724 N N . GLY A 1 94 ? 12.172 12.879 -3.313 1.00 70.81 94 GLY A N 1
ATOM 725 C CA . GLY A 1 94 ? 13.195 13.504 -4.157 1.00 70.81 94 GLY A CA 1
ATOM 726 C C . GLY A 1 94 ? 13.918 14.689 -3.507 1.00 70.81 94 GLY A C 1
ATOM 727 O O . GLY A 1 94 ? 14.938 15.142 -4.022 1.00 70.81 94 GLY A O 1
ATOM 728 N N . SER A 1 95 ? 13.457 15.198 -2.364 1.00 72.38 95 SER A N 1
ATOM 729 C CA . SER A 1 95 ? 14.127 16.315 -1.693 1.00 72.38 95 SER A CA 1
ATOM 730 C C . SER A 1 95 ? 15.304 15.844 -0.824 1.00 72.38 95 SER A C 1
ATOM 732 O O . SER A 1 95 ? 15.139 15.089 0.130 1.00 72.38 95 SER A O 1
ATOM 734 N N . GLY A 1 96 ? 16.523 16.288 -1.150 1.00 74.06 96 GLY A N 1
ATOM 735 C CA . GLY A 1 96 ? 17.721 16.005 -0.350 1.00 74.06 96 GLY A CA 1
ATOM 736 C C . GLY A 1 96 ? 17.938 14.508 -0.093 1.00 74.06 96 GLY A C 1
ATOM 737 O O . GLY A 1 96 ? 17.946 13.704 -1.027 1.00 74.06 96 GLY A O 1
ATOM 738 N N . LEU A 1 97 ? 18.096 14.135 1.181 1.00 69.25 97 LEU A N 1
ATOM 739 C CA . LEU A 1 97 ? 18.270 12.740 1.598 1.00 69.25 97 LEU A CA 1
ATOM 740 C C . LEU A 1 97 ? 17.029 11.880 1.305 1.00 69.25 97 LEU A C 1
ATOM 742 O O . LEU A 1 97 ? 17.180 10.701 1.017 1.00 69.25 97 LEU A O 1
ATOM 746 N N . LEU A 1 98 ? 15.820 12.460 1.271 1.00 74.50 98 LEU A N 1
ATOM 747 C CA . LEU A 1 98 ? 14.546 11.766 1.001 1.00 74.50 98 LEU A CA 1
ATOM 748 C C . LEU A 1 98 ? 14.348 11.386 -0.474 1.00 74.50 98 LEU A C 1
ATOM 750 O O . LEU A 1 98 ? 13.265 10.956 -0.880 1.00 74.50 98 LEU A O 1
ATOM 754 N N . SER A 1 99 ? 15.384 11.550 -1.293 1.00 73.62 99 SER A N 1
ATOM 755 C CA . SER A 1 99 ? 15.396 11.120 -2.686 1.00 73.62 99 SER A CA 1
ATOM 756 C C . SER A 1 99 ? 15.580 9.613 -2.866 1.00 73.62 99 SER A C 1
ATOM 758 O O . SER A 1 99 ? 15.234 9.107 -3.936 1.00 73.62 99 SER A O 1
ATOM 760 N N . GLU A 1 100 ? 16.042 8.907 -1.831 1.00 78.25 100 GLU A N 1
ATOM 761 C CA . GLU A 1 100 ? 16.435 7.494 -1.861 1.00 78.25 100 GLU A CA 1
ATOM 762 C C . GLU A 1 100 ? 15.286 6.523 -1.570 1.00 78.25 100 GLU A C 1
ATOM 764 O O . GLU A 1 100 ? 14.564 6.672 -0.584 1.00 78.25 100 GLU A O 1
ATOM 769 N N . ARG A 1 101 ? 15.135 5.463 -2.381 1.00 82.56 101 ARG A N 1
ATOM 770 C CA . ARG A 1 101 ? 13.992 4.522 -2.266 1.00 82.56 101 ARG A CA 1
ATOM 771 C C . ARG A 1 101 ? 14.097 3.708 -1.017 1.00 82.56 101 ARG A C 1
ATOM 773 O O . ARG A 1 101 ? 13.093 3.359 -0.407 1.00 82.56 101 ARG A O 1
ATOM 780 N N . SER A 1 102 ? 15.336 3.421 -0.655 1.00 82.19 102 SER A N 1
ATOM 781 C CA . SER A 1 102 ? 15.676 2.691 0.543 1.00 82.19 102 SER A CA 1
ATOM 782 C C . SER A 1 102 ? 15.103 3.367 1.790 1.00 82.19 102 SER A C 1
ATOM 784 O O . SER A 1 102 ? 14.631 2.650 2.662 1.00 82.19 102 SER A O 1
ATOM 786 N N . LEU A 1 103 ? 15.028 4.701 1.864 1.00 82.56 103 LEU A N 1
ATOM 787 C CA . LEU A 1 103 ? 14.445 5.388 3.025 1.00 82.56 103 LEU A CA 1
ATOM 788 C C . LEU A 1 103 ? 12.930 5.211 3.143 1.00 82.56 103 LEU A C 1
ATOM 790 O O . LEU A 1 103 ? 12.418 5.103 4.252 1.00 82.56 103 LEU A O 1
ATOM 794 N N . TRP A 1 104 ? 12.230 5.163 2.011 1.00 87.12 104 TRP A N 1
ATOM 795 C CA . TRP A 1 104 ? 10.776 5.012 1.975 1.00 87.12 104 TRP A CA 1
ATOM 796 C C . TRP A 1 104 ? 10.360 3.543 2.085 1.00 87.12 104 TRP A C 1
ATOM 798 O O . TRP A 1 104 ? 9.454 3.209 2.832 1.00 87.12 104 TRP A O 1
ATOM 808 N N . CYS A 1 105 ? 11.040 2.658 1.357 1.00 88.38 105 CYS A N 1
ATOM 809 C CA . CYS A 1 105 ? 10.577 1.299 1.078 1.00 88.38 105 CYS A CA 1
ATOM 810 C C . CYS A 1 105 ? 11.560 0.190 1.481 1.00 88.38 105 CYS A C 1
ATOM 812 O O . CYS A 1 105 ? 11.272 -0.981 1.241 1.00 88.38 105 CYS A O 1
ATOM 814 N N . GLY A 1 106 ? 12.723 0.518 2.053 1.00 84.06 106 GLY A N 1
ATOM 815 C CA . GLY A 1 106 ? 13.761 -0.473 2.376 1.00 84.06 106 GLY A CA 1
ATOM 816 C C . GLY A 1 106 ? 14.209 -0.498 3.837 1.00 84.06 106 GLY A C 1
ATOM 817 O O . GLY A 1 106 ? 14.565 -1.560 4.342 1.00 84.06 106 GLY A O 1
ATOM 818 N N . GLN A 1 107 ? 14.210 0.649 4.508 1.00 83.50 107 GLN A N 1
ATOM 819 C CA . GLN A 1 107 ? 14.714 0.819 5.866 1.00 83.50 107 GLN A CA 1
ATOM 820 C C . GLN A 1 107 ? 13.548 0.896 6.845 1.00 83.50 107 GLN A C 1
ATOM 822 O O . GLN A 1 107 ? 12.544 1.546 6.566 1.00 83.50 107 GLN A O 1
ATOM 827 N N . GLN A 1 108 ? 13.686 0.222 7.986 1.00 84.00 108 GLN A N 1
ATOM 828 C CA . GLN A 1 108 ? 12.712 0.301 9.075 1.00 84.00 108 GLN A CA 1
ATOM 829 C C . GLN A 1 108 ? 12.611 1.737 9.607 1.00 84.00 108 GLN A C 1
ATOM 831 O O . GLN A 1 108 ? 13.457 2.573 9.285 1.00 84.00 108 GLN A O 1
ATOM 836 N N . LEU A 1 109 ? 11.580 2.007 10.412 1.00 84.31 109 LEU A N 1
ATOM 837 C CA . LEU A 1 109 ? 11.488 3.263 11.149 1.00 84.31 109 LEU A CA 1
ATOM 838 C C . LEU A 1 109 ? 12.741 3.444 12.009 1.00 84.31 109 LEU A C 1
ATOM 840 O O . LEU A 1 109 ? 13.021 2.628 12.885 1.00 84.31 109 LEU A O 1
ATOM 844 N N . ASP A 1 110 ? 13.457 4.528 11.759 1.00 81.94 110 ASP A N 1
ATOM 845 C CA . ASP A 1 110 ? 14.557 5.006 12.578 1.00 81.94 110 ASP A CA 1
ATOM 846 C C . ASP A 1 110 ? 14.065 6.229 13.367 1.00 81.94 110 ASP A C 1
ATOM 848 O O . ASP A 1 110 ? 13.878 7.310 12.804 1.00 81.94 110 ASP A O 1
ATOM 852 N N . GLU A 1 111 ? 13.802 6.047 14.665 1.00 75.81 111 GLU A N 1
ATOM 853 C CA . GLU A 1 111 ? 13.283 7.110 15.540 1.00 75.81 111 GLU A CA 1
ATOM 854 C C . GLU A 1 111 ? 14.263 8.289 15.681 1.00 75.81 111 GLU A C 1
ATOM 856 O O . GLU A 1 111 ? 13.831 9.419 15.921 1.00 75.81 111 GLU A O 1
ATOM 861 N N . ASP A 1 112 ? 15.561 8.061 15.456 1.00 76.25 112 ASP A N 1
ATOM 862 C CA . ASP A 1 112 ? 16.587 9.105 15.488 1.00 76.25 112 ASP A CA 1
ATOM 863 C C . ASP A 1 112 ? 16.631 9.909 14.173 1.00 76.25 112 ASP A C 1
ATOM 865 O O . ASP A 1 112 ? 17.205 11.005 14.105 1.00 76.25 112 ASP A O 1
ATOM 869 N N . ARG A 1 113 ? 15.978 9.421 13.107 1.00 69.75 113 ARG A N 1
ATOM 870 C CA . ARG A 1 113 ? 15.855 10.137 11.831 1.00 69.75 113 ARG A CA 1
ATOM 871 C C . ARG A 1 113 ? 14.611 11.003 11.799 1.00 69.75 113 ARG A C 1
ATOM 873 O O . ARG A 1 113 ? 13.550 10.617 11.317 1.00 69.75 113 ARG A O 1
ATOM 880 N N . VAL A 1 114 ? 14.823 12.271 12.137 1.00 63.31 114 VAL A N 1
ATOM 881 C CA . VAL A 1 114 ? 13.827 13.361 12.122 1.00 63.31 114 VAL A CA 1
ATOM 882 C C . VAL A 1 114 ? 13.026 13.483 10.806 1.00 63.31 114 VAL A C 1
ATOM 884 O O . VAL A 1 114 ? 11.954 14.083 10.798 1.00 63.31 114 VAL A O 1
ATOM 887 N N . GLN A 1 115 ? 13.511 12.935 9.686 1.00 70.56 115 GLN A N 1
ATOM 888 C CA . GLN A 1 115 ? 12.901 13.109 8.362 1.00 70.56 115 GLN A CA 1
ATOM 889 C C . GLN A 1 115 ? 12.196 11.867 7.789 1.00 70.56 115 GLN A C 1
ATOM 891 O O . GLN A 1 115 ? 11.623 11.964 6.705 1.00 70.56 115 GLN A O 1
ATOM 896 N N . GLN A 1 116 ? 12.197 10.706 8.456 1.00 79.56 116 GLN A N 1
ATOM 897 C CA . GLN A 1 116 ? 11.573 9.507 7.881 1.00 79.56 116 GLN A 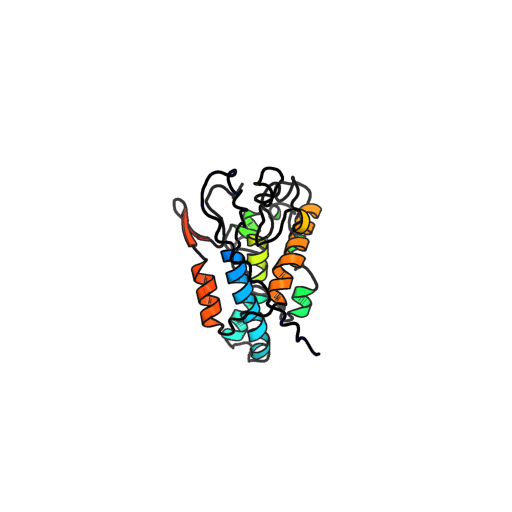CA 1
ATOM 898 C C . GLN A 1 116 ? 10.043 9.550 8.026 1.00 79.56 116 GLN A C 1
ATOM 900 O O . GLN A 1 116 ? 9.468 9.076 9.001 1.00 79.56 116 GLN A O 1
ATOM 905 N N . ARG A 1 117 ? 9.366 10.138 7.032 1.00 82.75 117 ARG A N 1
ATOM 906 C CA . ARG A 1 117 ? 7.896 10.265 7.009 1.00 82.75 117 ARG A CA 1
ATOM 907 C C . ARG A 1 117 ? 7.171 8.938 6.823 1.00 82.75 117 ARG A C 1
ATOM 909 O O . ARG A 1 117 ? 6.038 8.793 7.264 1.00 82.75 117 ARG A O 1
ATOM 916 N N . ARG A 1 118 ? 7.794 8.005 6.103 1.00 88.94 118 ARG A N 1
ATOM 917 C CA . ARG A 1 118 ? 7.236 6.703 5.736 1.00 88.94 118 ARG A CA 1
ATOM 918 C C . ARG A 1 118 ? 8.330 5.642 5.777 1.00 88.94 118 ARG A C 1
ATOM 920 O O . ARG A 1 118 ? 9.504 5.958 5.595 1.00 88.94 118 ARG A O 1
ATOM 927 N N . TRP A 1 119 ? 7.924 4.407 6.026 1.00 90.69 119 TRP A N 1
ATOM 928 C CA . TRP A 1 119 ? 8.781 3.228 6.097 1.00 90.69 119 TRP A CA 1
ATOM 929 C C . TRP A 1 119 ? 7.941 1.976 5.785 1.00 90.69 119 TRP A C 1
ATOM 931 O O . TRP A 1 119 ? 6.713 2.020 5.930 1.00 90.69 119 TRP A O 1
ATOM 941 N N . PRO A 1 120 ? 8.555 0.835 5.428 1.00 90.31 120 PRO A N 1
ATOM 942 C CA . PRO A 1 120 ? 7.839 -0.424 5.228 1.00 90.31 120 PRO A CA 1
ATOM 943 C C . PRO A 1 120 ? 7.022 -0.826 6.459 1.00 90.31 120 PRO A C 1
ATOM 945 O O . PRO A 1 120 ? 7.552 -0.910 7.567 1.00 90.31 120 PRO A O 1
ATOM 948 N N . GLY A 1 121 ? 5.734 -1.102 6.271 1.00 92.00 121 GLY A N 1
ATOM 949 C CA . GLY A 1 121 ? 4.793 -1.406 7.347 1.00 92.00 121 GLY A CA 1
ATOM 950 C C . GLY A 1 121 ? 4.157 -0.177 8.002 1.00 92.00 121 GLY A C 1
ATOM 951 O O . GLY A 1 121 ? 3.395 -0.335 8.954 1.00 92.00 121 GLY A O 1
ATOM 952 N N . HIS A 1 122 ? 4.419 1.040 7.512 1.00 94.75 122 HIS A N 1
ATOM 953 C CA . HIS A 1 122 ? 3.758 2.256 7.999 1.00 94.75 122 HIS A CA 1
ATOM 954 C C . HIS A 1 122 ? 2.231 2.204 7.817 1.00 94.75 122 HIS A C 1
ATOM 956 O O . HIS A 1 122 ? 1.483 2.637 8.693 1.00 94.75 122 HIS A O 1
ATOM 962 N N . SER A 1 123 ? 1.768 1.733 6.655 1.00 97.38 123 SER A N 1
ATOM 963 C CA . SER A 1 123 ? 0.361 1.442 6.352 1.00 97.38 123 SER A CA 1
ATOM 964 C C . SER A 1 123 ? 0.240 0.570 5.106 1.00 97.38 123 SER A C 1
ATOM 966 O O . SER A 1 123 ? 1.118 0.586 4.245 1.00 97.38 123 SER A O 1
ATOM 968 N N . GLY A 1 124 ? -0.894 -0.117 4.949 1.00 97.75 124 GLY A N 1
ATOM 969 C CA . GLY A 1 124 ? -1.196 -0.915 3.759 1.00 97.75 124 GLY A CA 1
ATOM 970 C C . GLY A 1 124 ? -1.112 -0.116 2.448 1.00 97.75 124 GLY A C 1
ATOM 971 O O . GLY A 1 124 ? -0.458 -0.578 1.515 1.00 97.75 124 GLY A O 1
ATOM 972 N N . PRO A 1 125 ? -1.692 1.099 2.353 1.00 98.00 125 PRO A N 1
ATOM 973 C CA . PRO A 1 125 ? -1.518 1.959 1.181 1.00 98.00 125 PRO A CA 1
ATOM 974 C C . PRO A 1 125 ? -0.064 2.313 0.863 1.00 98.00 125 PRO A C 1
ATOM 976 O O . PRO A 1 125 ? 0.308 2.349 -0.306 1.00 98.00 125 PRO A O 1
ATOM 979 N N . HIS A 1 126 ? 0.771 2.563 1.876 1.00 96.69 126 HIS A N 1
ATOM 980 C CA . HIS A 1 126 ? 2.187 2.841 1.645 1.00 96.69 126 HIS A CA 1
ATOM 981 C C . HIS A 1 126 ? 2.935 1.590 1.165 1.00 96.69 126 HIS A C 1
ATOM 983 O O . HIS A 1 126 ? 3.697 1.668 0.203 1.00 96.69 126 HIS A O 1
ATOM 989 N N . ASP A 1 127 ? 2.648 0.427 1.749 1.00 97.12 127 ASP A N 1
ATOM 990 C CA . ASP A 1 127 ? 3.229 -0.843 1.307 1.00 97.12 127 ASP A CA 1
ATOM 991 C C . ASP A 1 127 ? 2.840 -1.173 -0.143 1.00 97.12 127 ASP A C 1
ATOM 993 O O . ASP A 1 127 ? 3.673 -1.666 -0.900 1.00 97.12 127 ASP A O 1
ATOM 997 N N . LEU A 1 128 ? 1.618 -0.836 -0.575 1.00 97.69 128 LEU A N 1
ATOM 998 C CA . LEU A 1 128 ? 1.202 -0.938 -1.980 1.00 97.69 128 LEU A CA 1
ATOM 999 C C . LEU A 1 128 ? 1.992 0.011 -2.891 1.00 97.69 128 LEU A C 1
ATOM 1001 O O . LEU A 1 128 ? 2.412 -0.410 -3.967 1.00 97.69 128 LEU A O 1
ATOM 1005 N N . VAL A 1 129 ? 2.246 1.257 -2.469 1.00 95.38 129 VAL A N 1
ATOM 1006 C CA . VAL A 1 129 ? 3.134 2.173 -3.212 1.00 95.38 129 VAL A CA 1
ATOM 1007 C C . VAL A 1 129 ? 4.520 1.549 -3.355 1.00 95.38 129 VAL A C 1
ATOM 1009 O O . VAL A 1 129 ? 5.034 1.451 -4.467 1.00 95.38 129 VAL A O 1
ATOM 1012 N N . CYS A 1 130 ? 5.114 1.062 -2.268 1.00 93.44 130 CYS A N 1
ATOM 1013 C CA . CYS A 1 130 ? 6.430 0.433 -2.318 1.00 93.44 130 CYS A CA 1
ATOM 1014 C C . CYS A 1 130 ? 6.460 -0.823 -3.194 1.00 93.44 130 CYS A C 1
ATOM 1016 O O . CYS A 1 130 ? 7.437 -1.052 -3.903 1.00 93.44 130 CYS A O 1
ATOM 1018 N N . LEU A 1 131 ? 5.400 -1.624 -3.174 1.00 94.75 131 LEU A N 1
ATOM 1019 C CA . LEU A 1 131 ? 5.329 -2.883 -3.906 1.00 94.75 131 LEU A CA 1
ATOM 1020 C C . LEU A 1 131 ? 5.073 -2.702 -5.409 1.00 94.75 131 LEU A C 1
ATOM 1022 O O . LEU A 1 131 ? 5.572 -3.496 -6.206 1.00 94.75 131 LEU A O 1
ATOM 1026 N N . CYS A 1 132 ? 4.272 -1.700 -5.779 1.00 94.62 132 CYS A N 1
ATOM 1027 C CA . CYS A 1 132 ? 3.680 -1.588 -7.114 1.00 94.62 132 CYS A CA 1
ATOM 1028 C C . CYS A 1 132 ? 4.113 -0.358 -7.901 1.00 94.62 132 CYS A C 1
ATOM 1030 O O . CYS A 1 132 ? 3.792 -0.253 -9.083 1.00 94.62 132 CYS A O 1
ATOM 1032 N N . THR A 1 133 ? 4.870 0.545 -7.284 1.00 91.56 133 THR A N 1
ATOM 1033 C CA . THR A 1 133 ? 5.571 1.569 -8.050 1.00 91.56 133 THR A CA 1
ATOM 1034 C C . THR A 1 133 ? 6.811 0.939 -8.661 1.00 91.56 133 THR A C 1
ATOM 1036 O O . THR A 1 133 ? 7.498 0.164 -7.987 1.00 91.56 133 THR A O 1
ATOM 1039 N N . ALA A 1 134 ? 7.118 1.282 -9.914 1.00 88.19 134 ALA A N 1
ATOM 1040 C CA . ALA A 1 134 ? 8.356 0.845 -10.547 1.00 88.19 134 ALA A CA 1
ATOM 1041 C C . ALA A 1 134 ? 9.581 1.170 -9.658 1.00 88.19 134 ALA A C 1
ATOM 1043 O O . ALA A 1 134 ? 9.531 1.963 -8.716 1.00 88.19 134 ALA A O 1
ATOM 1044 N N . GLY A 1 135 ? 10.692 0.507 -9.908 1.00 81.88 135 GLY A N 1
ATOM 1045 C CA . GLY A 1 135 ? 12.004 0.764 -9.334 1.00 81.88 135 GLY A CA 1
ATOM 1046 C C . GLY A 1 135 ? 12.920 1.392 -10.373 1.00 81.88 135 GLY A C 1
ATOM 1047 O O . GLY A 1 135 ? 12.489 1.702 -11.483 1.00 81.88 135 GLY A O 1
ATOM 1048 N N . GLU A 1 136 ? 14.179 1.589 -9.998 1.00 79.31 136 GLU A N 1
ATOM 1049 C CA . GLU A 1 136 ? 15.162 2.351 -10.767 1.00 79.31 136 GLU A CA 1
ATOM 1050 C C . GLU A 1 136 ? 15.059 2.162 -12.296 1.00 79.31 136 GLU A C 1
ATOM 1052 O O . GLU A 1 136 ? 14.974 1.037 -12.792 1.00 79.31 136 GLU A O 1
ATOM 1057 N N . ASN A 1 137 ? 15.035 3.258 -13.062 1.00 79.38 137 ASN A N 1
ATOM 1058 C CA . ASN A 1 137 ? 14.962 3.242 -14.531 1.00 79.38 137 ASN A CA 1
ATOM 1059 C C . ASN A 1 137 ? 13.744 2.467 -15.092 1.00 79.38 137 ASN A C 1
ATOM 1061 O O . ASN A 1 137 ? 13.795 1.907 -16.189 1.00 79.38 137 ASN A O 1
ATOM 1065 N N . GLY A 1 138 ? 12.652 2.405 -14.323 1.00 82.06 138 GLY A N 1
ATOM 1066 C CA . GLY A 1 138 ? 11.389 1.771 -14.699 1.00 82.06 138 GLY A CA 1
ATOM 1067 C C . GLY A 1 138 ? 11.350 0.253 -14.493 1.00 82.06 138 GLY A C 1
ATOM 1068 O O . GLY A 1 138 ? 10.396 -0.389 -14.933 1.00 82.06 138 GLY A O 1
ATOM 1069 N N . TRP A 1 139 ? 12.361 -0.350 -13.858 1.00 84.75 139 TRP A N 1
ATOM 1070 C CA . TRP A 1 139 ? 12.353 -1.786 -13.557 1.00 84.75 139 TRP A CA 1
ATOM 1071 C C . TRP A 1 139 ? 11.147 -2.174 -12.676 1.00 84.75 139 TRP A C 1
ATOM 1073 O O . TRP A 1 139 ? 10.745 -1.391 -11.824 1.00 84.75 139 TRP A O 1
ATOM 1083 N N . PRO A 1 140 ? 10.550 -3.368 -12.819 1.00 86.38 140 PRO A N 1
ATOM 1084 C CA . PRO A 1 140 ? 10.873 -4.428 -13.767 1.00 86.38 140 PRO A CA 1
ATOM 1085 C C . PRO A 1 140 ? 9.984 -4.419 -15.021 1.00 86.38 140 PRO A C 1
ATOM 1087 O O . PRO A 1 140 ? 9.704 -5.464 -15.596 1.00 86.38 140 PRO A O 1
ATOM 1090 N N . VAL A 1 141 ? 9.483 -3.247 -15.420 1.00 87.88 141 VAL A N 1
ATOM 1091 C CA . VAL A 1 141 ? 8.579 -3.094 -16.576 1.00 87.88 141 VAL A CA 1
ATOM 1092 C C . VAL A 1 141 ? 9.141 -2.147 -17.637 1.00 87.88 141 VAL A C 1
ATOM 1094 O O . VAL A 1 141 ? 8.412 -1.654 -18.490 1.00 87.88 141 VAL A O 1
ATOM 1097 N N . ASN A 1 142 ? 10.436 -1.851 -17.602 1.00 82.00 142 ASN A N 1
ATOM 1098 C CA . ASN A 1 142 ? 11.064 -0.948 -18.563 1.00 82.00 142 ASN A CA 1
ATOM 1099 C C . ASN A 1 142 ? 11.223 -1.582 -19.956 1.00 82.00 142 ASN A C 1
ATOM 1101 O O . ASN A 1 142 ? 10.881 -2.738 -20.191 1.00 82.00 142 ASN A O 1
ATOM 1105 N N . SER A 1 143 ? 11.781 -0.821 -20.898 1.00 74.12 143 SER A N 1
ATOM 1106 C CA . SER A 1 143 ? 12.002 -1.256 -22.286 1.00 74.12 143 SER A CA 1
ATOM 1107 C C . SER A 1 143 ? 12.934 -2.464 -22.432 1.00 74.12 143 SER A C 1
ATOM 1109 O O . SER A 1 143 ? 12.873 -3.144 -23.452 1.00 74.12 143 SER A O 1
ATOM 1111 N N . THR A 1 144 ? 13.782 -2.734 -21.434 1.00 78.19 144 THR A N 1
ATOM 1112 C CA . THR A 1 144 ? 14.674 -3.904 -21.405 1.00 78.19 144 THR A CA 1
ATOM 1113 C C . THR A 1 144 ? 14.036 -5.143 -20.778 1.00 78.19 144 THR A C 1
ATOM 1115 O O . THR A 1 144 ? 14.652 -6.205 -20.779 1.00 78.19 144 THR A O 1
ATOM 1118 N N . SER A 1 145 ? 12.830 -5.011 -20.224 1.00 79.62 145 SER A N 1
ATOM 1119 C CA . SER A 1 145 ? 12.076 -6.121 -19.644 1.00 79.62 145 SER A CA 1
ATOM 1120 C C . SER A 1 145 ? 11.426 -6.966 -20.743 1.00 79.62 145 SER A C 1
ATOM 1122 O O . SER A 1 145 ? 11.244 -6.498 -21.871 1.00 79.62 145 SER A O 1
ATOM 1124 N N . ASP A 1 146 ? 11.049 -8.206 -20.417 1.00 80.38 146 ASP A N 1
ATOM 1125 C CA . ASP A 1 146 ? 10.333 -9.067 -21.360 1.00 80.38 146 ASP A CA 1
ATOM 1126 C C . ASP A 1 146 ? 9.089 -8.351 -21.904 1.00 80.38 146 ASP A C 1
ATOM 1128 O O . ASP A 1 146 ? 8.366 -7.644 -21.192 1.00 80.38 146 ASP A O 1
ATOM 1132 N N . THR A 1 147 ? 8.838 -8.509 -23.205 1.00 79.44 147 THR A N 1
ATOM 1133 C CA . THR A 1 147 ? 7.703 -7.845 -23.851 1.00 79.44 147 THR A CA 1
ATOM 1134 C C . THR A 1 147 ? 6.404 -8.288 -23.186 1.00 79.44 147 THR A C 1
ATOM 1136 O O . THR A 1 147 ? 6.055 -9.465 -23.213 1.00 79.44 147 THR A O 1
ATOM 1139 N N . GLY A 1 148 ? 5.677 -7.324 -22.620 1.00 80.88 148 GLY A N 1
ATOM 1140 C CA . GLY A 1 148 ? 4.413 -7.564 -21.928 1.00 80.88 148 GLY A CA 1
ATOM 1141 C C . GLY A 1 148 ? 4.540 -7.884 -20.435 1.00 80.88 148 GLY A C 1
ATOM 1142 O O . GLY A 1 148 ? 3.524 -8.212 -19.825 1.00 80.88 148 GLY A O 1
ATOM 1143 N N . SER A 1 149 ? 5.729 -7.749 -19.834 1.00 89.25 149 SER A N 1
ATOM 1144 C CA . SER A 1 149 ? 5.874 -7.773 -18.375 1.00 89.25 149 SER A CA 1
ATOM 1145 C C . SER A 1 149 ? 5.029 -6.693 -17.701 1.00 89.25 149 SER A C 1
ATOM 1147 O O . SER A 1 149 ? 4.894 -5.565 -18.190 1.00 89.25 149 SER A O 1
ATOM 1149 N N . THR A 1 150 ? 4.478 -7.038 -16.542 1.00 93.56 150 THR A N 1
ATOM 1150 C CA . THR A 1 150 ? 3.679 -6.136 -15.709 1.00 93.56 150 THR A CA 1
ATOM 1151 C C . THR A 1 150 ? 4.189 -6.127 -14.276 1.00 93.56 150 THR A C 1
ATOM 1153 O O . THR A 1 150 ? 4.801 -7.086 -13.820 1.00 93.56 150 THR A O 1
ATOM 1156 N N . LEU A 1 151 ? 3.899 -5.057 -13.543 1.00 93.62 151 LEU A N 1
ATOM 1157 C CA . LEU A 1 151 ? 4.135 -4.934 -12.110 1.00 93.62 151 LEU A CA 1
ATOM 1158 C C . LEU A 1 151 ? 2.784 -4.745 -11.430 1.00 93.62 151 LEU A C 1
ATOM 1160 O O . LEU A 1 151 ? 2.037 -3.828 -11.764 1.00 93.62 151 LEU A O 1
ATOM 1164 N N . CYS A 1 152 ? 2.441 -5.648 -10.514 1.00 95.88 152 CYS A N 1
ATOM 1165 C CA . CYS A 1 152 ? 1.137 -5.680 -9.854 1.00 95.88 152 CYS A CA 1
ATOM 1166 C C . CYS A 1 152 ? -0.061 -5.730 -10.828 1.00 95.88 152 CYS A C 1
ATOM 1168 O O . CYS A 1 152 ? -1.169 -5.348 -10.466 1.00 95.88 152 CYS A O 1
ATOM 1170 N N . GLY A 1 153 ? 0.139 -6.242 -12.046 1.00 94.75 153 GLY A N 1
ATOM 1171 C CA . GLY A 1 153 ? -0.859 -6.283 -13.120 1.00 94.75 153 GLY A CA 1
ATOM 1172 C C . GLY A 1 153 ? -0.902 -5.037 -14.012 1.00 94.75 153 GLY A C 1
ATOM 1173 O O . GLY A 1 153 ? -1.721 -4.985 -14.927 1.00 94.75 153 GLY A O 1
ATOM 1174 N N . HIS A 1 154 ? 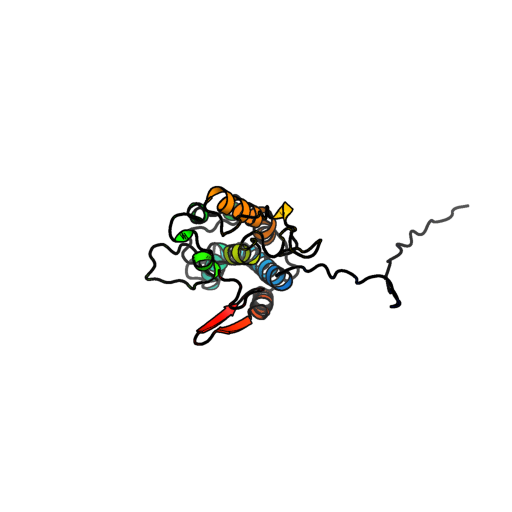-0.028 -4.053 -13.791 1.00 93.25 154 HIS A N 1
ATOM 1175 C CA . HIS A 1 154 ? 0.051 -2.835 -14.595 1.00 93.25 154 HIS A CA 1
ATOM 1176 C C . HIS A 1 154 ? 1.275 -2.849 -15.511 1.00 93.25 154 HIS A C 1
ATOM 1178 O O . HIS A 1 154 ? 2.370 -3.247 -15.114 1.00 93.25 154 HIS A O 1
ATOM 1184 N N . ASN A 1 155 ? 1.091 -2.413 -16.756 1.00 91.25 155 ASN A N 1
ATOM 1185 C CA . ASN A 1 155 ? 2.192 -2.234 -17.695 1.00 91.25 155 ASN A CA 1
ATOM 1186 C C . ASN A 1 155 ? 2.914 -0.895 -17.453 1.00 91.25 155 ASN A C 1
ATOM 1188 O O . ASN A 1 155 ? 2.465 -0.049 -16.675 1.00 91.25 155 ASN A O 1
ATOM 1192 N N . LYS A 1 156 ? 4.027 -0.691 -18.161 1.00 87.81 156 LYS A N 1
ATOM 1193 C CA . LYS A 1 156 ? 4.861 0.511 -18.036 1.00 87.81 156 LYS A CA 1
ATOM 1194 C C . LYS A 1 156 ? 4.116 1.819 -18.297 1.00 87.81 156 LYS A C 1
ATOM 1196 O O . LYS A 1 156 ? 4.388 2.811 -17.635 1.00 87.81 156 LYS A O 1
ATOM 1201 N N . ASP A 1 157 ? 3.176 1.812 -19.241 1.00 87.94 157 ASP A N 1
ATOM 1202 C CA . ASP A 1 157 ? 2.445 3.014 -19.641 1.00 87.94 157 ASP A CA 1
ATOM 1203 C C . ASP A 1 157 ? 1.414 3.396 -18.567 1.00 87.94 157 ASP A C 1
ATOM 1205 O O . ASP A 1 157 ? 1.278 4.569 -18.236 1.00 87.94 157 ASP A O 1
ATOM 1209 N N . ALA A 1 158 ? 0.745 2.409 -17.959 1.00 90.38 158 ALA A N 1
ATOM 1210 C CA . ALA A 1 158 ? -0.190 2.620 -16.853 1.00 90.38 158 ALA A CA 1
ATOM 1211 C C . ALA A 1 158 ? 0.500 3.143 -15.582 1.00 90.38 158 ALA A C 1
ATOM 1213 O O . ALA A 1 158 ? -0.104 3.904 -14.829 1.00 90.38 158 ALA A O 1
ATOM 1214 N N . LEU A 1 159 ? 1.752 2.739 -15.352 1.00 88.38 159 LEU A N 1
ATOM 1215 C CA . LEU A 1 159 ? 2.563 3.196 -14.222 1.00 88.38 159 LEU A CA 1
ATOM 1216 C C . LEU A 1 159 ? 3.373 4.460 -14.524 1.00 88.38 159 LEU A C 1
ATOM 1218 O O . LEU A 1 159 ? 4.047 4.949 -13.628 1.00 88.38 159 LEU A O 1
ATOM 1222 N N . GLU A 1 160 ? 3.360 4.957 -15.765 1.00 85.12 160 GLU A N 1
ATOM 1223 C CA . GLU A 1 160 ? 4.279 6.004 -16.243 1.00 85.12 160 GLU A CA 1
ATOM 1224 C C . GLU A 1 160 ? 5.756 5.696 -15.899 1.00 85.12 160 GLU A C 1
ATOM 1226 O O . GLU A 1 160 ? 6.553 6.570 -15.551 1.00 85.12 160 GLU A O 1
ATOM 1231 N N . ALA A 1 161 ? 6.135 4.417 -16.006 1.00 78.44 161 ALA A N 1
ATOM 1232 C CA . ALA A 1 161 ? 7.469 3.926 -15.688 1.00 78.44 161 ALA A CA 1
ATOM 1233 C C . ALA A 1 161 ? 8.488 4.391 -16.748 1.00 78.44 161 ALA A C 1
ATOM 1235 O O . ALA A 1 161 ? 8.598 3.812 -17.831 1.00 78.44 161 ALA A O 1
ATOM 1236 N N . GLY A 1 162 ? 9.223 5.462 -16.436 1.00 68.69 162 GLY A N 1
ATOM 1237 C CA . GLY A 1 162 ? 10.237 6.066 -17.308 1.00 68.69 162 GLY A CA 1
ATOM 1238 C C . GLY A 1 162 ? 11.690 5.733 -16.938 1.00 68.69 162 GLY A C 1
ATOM 1239 O O . GLY A 1 162 ? 12.000 5.293 -15.834 1.00 68.69 162 GLY A O 1
ATOM 1240 N N . GLU A 1 163 ? 12.613 6.036 -17.854 1.00 60.56 163 GLU A N 1
ATOM 1241 C CA . GLU A 1 163 ? 14.051 5.707 -17.772 1.00 60.56 163 GLU A CA 1
ATOM 1242 C C . GLU A 1 163 ? 14.840 6.445 -16.672 1.00 60.56 163 GLU A C 1
ATOM 1244 O O . GLU A 1 163 ? 16.019 6.180 -16.496 1.00 60.56 163 GLU A O 1
ATOM 1249 N N . LYS A 1 164 ? 14.225 7.374 -15.928 1.00 56.25 164 LYS A N 1
ATOM 1250 C CA . LYS A 1 164 ? 14.858 8.112 -14.808 1.00 56.25 164 LYS A CA 1
ATOM 1251 C C . LYS A 1 164 ? 14.128 7.915 -13.486 1.00 56.25 164 LYS A C 1
ATOM 1253 O O . LYS A 1 164 ? 14.211 8.731 -12.567 1.00 56.25 164 LYS A O 1
ATOM 1258 N N . TRP A 1 165 ? 13.320 6.873 -13.425 1.00 61.59 165 TRP A N 1
ATOM 1259 C CA . TRP A 1 165 ? 12.506 6.594 -12.268 1.00 61.59 165 TRP A CA 1
ATOM 1260 C C . TRP A 1 165 ? 13.385 6.139 -11.088 1.00 61.59 165 TRP A C 1
ATOM 1262 O O . TRP A 1 165 ? 14.323 5.382 -11.285 1.00 61.59 165 TRP A O 1
ATOM 1272 N N . TRP A 1 166 ? 13.121 6.663 -9.889 1.00 60.59 166 TRP A N 1
ATOM 1273 C CA . TRP A 1 166 ? 13.938 6.639 -8.658 1.00 60.59 166 TRP A CA 1
ATOM 1274 C C . TRP A 1 166 ? 15.413 7.118 -8.724 1.00 60.59 166 TRP A C 1
ATOM 1276 O O . TRP A 1 166 ? 15.848 7.816 -7.808 1.00 60.59 166 TRP A O 1
ATOM 1286 N N . SER A 1 167 ? 16.143 6.885 -9.813 1.00 53.03 167 SER A N 1
ATOM 1287 C CA . SER A 1 167 ? 17.521 7.361 -10.065 1.00 53.03 167 SER A CA 1
ATOM 1288 C C . SER A 1 167 ? 17.627 8.799 -10.574 1.00 53.03 167 SER A C 1
ATOM 1290 O O . SER A 1 167 ? 18.703 9.395 -10.578 1.00 53.03 167 SER A O 1
ATOM 1292 N N . GLY A 1 168 ? 16.524 9.379 -11.049 1.00 50.88 168 GLY A N 1
ATOM 1293 C CA . GLY A 1 168 ? 16.509 10.719 -11.619 1.00 50.88 168 GLY A CA 1
ATOM 1294 C C . GLY A 1 168 ? 16.693 11.819 -10.575 1.00 50.88 168 GLY A C 1
ATOM 1295 O O . GLY A 1 168 ? 16.191 11.741 -9.456 1.00 50.88 168 GLY A O 1
ATOM 1296 N N . THR A 1 169 ? 17.340 12.911 -10.977 1.00 53.03 169 THR A N 1
ATOM 1297 C CA . THR A 1 169 ? 17.470 14.144 -10.180 1.00 53.03 169 THR A CA 1
ATOM 1298 C C . THR A 1 169 ? 16.210 15.023 -10.201 1.00 53.03 169 THR A C 1
ATOM 1300 O O . THR A 1 169 ? 16.189 16.078 -9.574 1.00 53.03 169 THR A O 1
ATOM 1303 N N . ASN A 1 170 ? 15.162 14.625 -10.936 1.00 62.91 170 ASN A N 1
ATOM 1304 C CA . ASN A 1 170 ? 13.932 15.400 -11.085 1.00 62.91 170 ASN A CA 1
ATOM 1305 C C . ASN A 1 170 ? 12.818 14.885 -10.157 1.00 62.91 170 ASN A C 1
ATOM 1307 O O . ASN A 1 170 ? 12.209 13.844 -10.408 1.00 62.91 170 ASN A O 1
ATOM 1311 N N . ASN A 1 171 ? 12.520 15.661 -9.116 1.00 65.81 171 ASN A N 1
ATOM 1312 C CA . ASN A 1 171 ? 11.542 15.321 -8.078 1.00 65.81 171 ASN A CA 1
ATOM 1313 C C . ASN A 1 171 ? 10.101 15.255 -8.599 1.00 65.81 171 ASN A C 1
ATOM 1315 O O . ASN A 1 171 ? 9.316 14.445 -8.113 1.00 65.81 171 ASN A O 1
ATOM 1319 N N . THR A 1 172 ? 9.757 16.050 -9.617 1.00 68.50 172 THR A N 1
ATOM 1320 C CA . THR A 1 172 ? 8.411 16.044 -10.208 1.00 68.50 172 THR A CA 1
ATOM 1321 C C . THR A 1 172 ? 8.099 14.686 -10.825 1.00 68.50 172 THR A C 1
ATOM 1323 O O . THR A 1 172 ? 7.057 14.109 -10.539 1.00 68.50 172 THR A O 1
ATOM 1326 N N . GLN A 1 173 ? 9.057 14.113 -11.561 1.00 73.06 173 GLN A N 1
A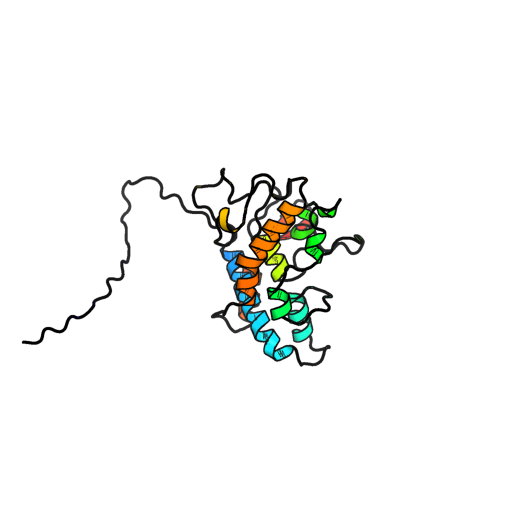TOM 1327 C CA . GLN A 1 173 ? 8.881 12.800 -12.182 1.00 73.06 173 GLN A CA 1
ATOM 1328 C C . GLN A 1 173 ? 8.683 11.698 -11.141 1.00 73.06 173 GLN A C 1
ATOM 1330 O O . GLN A 1 173 ? 7.867 10.818 -11.379 1.00 73.06 173 GLN A O 1
ATOM 1335 N N . LYS A 1 174 ? 9.373 11.768 -9.986 1.00 76.31 174 LYS A N 1
ATOM 1336 C CA . LYS A 1 174 ? 9.207 10.821 -8.866 1.00 76.31 174 LYS A CA 1
ATOM 1337 C C . LYS A 1 174 ? 7.819 10.912 -8.232 1.00 76.31 174 LYS A C 1
ATOM 1339 O O . LYS A 1 174 ? 7.204 9.898 -7.927 1.00 76.31 174 LYS A O 1
ATOM 1344 N N . LYS A 1 175 ? 7.304 12.120 -8.027 1.00 83.31 175 LYS A N 1
ATOM 1345 C CA . LYS A 1 175 ? 5.965 12.291 -7.461 1.00 83.31 175 LYS A CA 1
ATOM 1346 C C . LYS A 1 175 ? 4.880 11.798 -8.422 1.00 83.31 175 LYS A C 1
ATOM 1348 O O . LYS A 1 175 ? 3.955 11.121 -7.980 1.00 83.31 175 LYS A O 1
ATOM 1353 N N . ASP A 1 176 ? 5.019 12.085 -9.714 1.00 83.75 176 ASP A N 1
ATOM 1354 C CA . ASP A 1 176 ? 4.008 11.745 -10.717 1.00 83.75 176 ASP A CA 1
ATOM 1355 C C . ASP A 1 176 ? 3.782 10.231 -10.819 1.00 83.75 176 ASP A C 1
ATOM 1357 O O . ASP A 1 176 ? 2.637 9.792 -10.756 1.00 83.75 176 ASP A O 1
ATOM 1361 N N . ALA A 1 177 ? 4.823 9.393 -10.860 1.00 84.25 177 ALA A N 1
ATOM 1362 C CA . ALA A 1 177 ? 4.581 7.945 -10.948 1.00 84.25 177 ALA A CA 1
ATOM 1363 C C . ALA A 1 177 ? 4.173 7.288 -9.609 1.00 84.25 177 ALA A C 1
ATOM 1365 O O . ALA A 1 177 ? 3.460 6.279 -9.618 1.00 84.25 177 ALA A O 1
ATOM 1366 N N . ILE A 1 178 ? 4.501 7.887 -8.451 1.00 90.31 178 ILE A N 1
ATOM 1367 C CA . ILE A 1 178 ? 3.861 7.504 -7.177 1.00 90.31 178 ILE A CA 1
ATOM 1368 C C . ILE A 1 178 ? 2.371 7.847 -7.240 1.00 90.31 178 ILE A C 1
ATOM 1370 O O . ILE A 1 178 ? 1.547 7.014 -6.868 1.00 90.31 178 ILE A O 1
ATOM 1374 N N . GLN A 1 179 ? 2.010 9.033 -7.743 1.00 91.88 179 GLN A N 1
ATOM 1375 C CA . GLN A 1 179 ? 0.615 9.428 -7.941 1.00 91.88 179 GLN A CA 1
ATOM 1376 C C . GLN A 1 179 ? -0.100 8.456 -8.887 1.00 91.88 179 GLN A C 1
ATOM 1378 O O . GLN A 1 179 ? -1.205 8.019 -8.582 1.00 91.88 179 GLN A O 1
ATOM 1383 N N . LYS A 1 180 ? 0.537 8.028 -9.982 1.00 92.25 180 LYS A N 1
ATOM 1384 C CA . LYS A 1 180 ? -0.056 7.034 -10.888 1.00 92.25 180 LYS A CA 1
ATOM 1385 C C . LYS A 1 180 ? -0.271 5.697 -10.212 1.00 92.25 180 LYS A C 1
ATOM 1387 O O . LYS A 1 180 ? -1.369 5.162 -10.297 1.00 92.25 180 LYS A O 1
ATOM 1392 N N . THR A 1 181 ? 0.723 5.195 -9.486 1.00 93.88 181 THR A N 1
ATOM 1393 C CA . THR A 1 181 ? 0.580 3.960 -8.701 1.00 93.88 181 THR A CA 1
ATOM 1394 C C . THR A 1 181 ? -0.537 4.088 -7.665 1.00 93.88 181 THR A C 1
ATOM 1396 O O . THR A 1 181 ? -1.330 3.165 -7.468 1.00 93.88 181 THR A O 1
ATOM 1399 N N . TRP A 1 182 ? -0.645 5.250 -7.022 1.00 95.94 182 TRP A N 1
ATOM 1400 C CA . TRP A 1 182 ? -1.731 5.540 -6.099 1.00 95.94 182 TRP A CA 1
ATOM 1401 C C . TRP A 1 182 ? -3.094 5.433 -6.792 1.00 95.94 182 TRP A C 1
ATOM 1403 O O . TRP A 1 182 ? -3.977 4.715 -6.324 1.00 95.94 182 TRP A O 1
ATOM 1413 N N . ASP A 1 183 ? -3.240 6.072 -7.949 1.00 94.31 183 ASP A N 1
ATOM 1414 C CA . ASP A 1 183 ? -4.493 6.121 -8.697 1.00 94.31 183 ASP A CA 1
ATOM 1415 C C . ASP A 1 183 ? -4.904 4.755 -9.259 1.00 94.31 183 ASP A C 1
ATOM 1417 O O . ASP A 1 183 ? -6.072 4.370 -9.159 1.00 94.31 183 ASP A O 1
ATOM 1421 N N . VAL A 1 184 ? -3.961 4.011 -9.845 1.00 94.62 184 VAL A N 1
ATOM 1422 C CA . VAL A 1 184 ? -4.267 2.759 -10.554 1.00 94.62 184 VAL A CA 1
ATOM 1423 C C . VAL A 1 184 ? -4.227 1.527 -9.658 1.00 94.62 184 VAL A C 1
ATOM 1425 O O . VAL A 1 184 ? -4.889 0.550 -9.988 1.00 94.62 184 VAL A O 1
ATOM 1428 N N . THR A 1 185 ? -3.514 1.561 -8.529 1.00 95.56 185 THR A N 1
ATOM 1429 C CA . THR A 1 185 ? -3.378 0.408 -7.623 1.00 95.56 185 THR A CA 1
ATOM 1430 C C . THR A 1 185 ? -3.985 0.688 -6.251 1.00 95.56 185 THR A C 1
ATOM 1432 O O . THR A 1 185 ? -4.938 0.021 -5.845 1.00 95.56 185 THR A O 1
ATOM 1435 N N . VAL A 1 186 ? -3.478 1.690 -5.525 1.00 97.50 186 VAL A N 1
ATOM 1436 C CA . VAL A 1 186 ? -3.877 1.934 -4.124 1.00 97.50 186 VAL A CA 1
ATOM 1437 C C . VAL A 1 186 ? -5.368 2.249 -4.022 1.00 97.50 186 VAL A C 1
ATOM 1439 O O . VAL A 1 186 ? -6.088 1.624 -3.241 1.00 97.50 186 VAL A O 1
ATOM 1442 N N . ASN A 1 187 ? -5.860 3.160 -4.859 1.00 96.19 187 ASN A N 1
ATOM 1443 C CA . ASN A 1 187 ? -7.263 3.560 -4.880 1.00 96.19 187 ASN A CA 1
ATOM 1444 C C . ASN A 1 187 ? -8.203 2.394 -5.205 1.00 96.19 187 ASN A C 1
ATOM 1446 O O . ASN A 1 187 ? -9.298 2.314 -4.638 1.00 96.19 187 ASN A O 1
ATOM 1450 N N . GLN A 1 188 ? -7.778 1.453 -6.054 1.00 94.81 188 GLN A N 1
ATOM 1451 C CA . GLN A 1 188 ? -8.552 0.243 -6.338 1.00 94.81 188 GLN A CA 1
ATOM 1452 C C . GLN A 1 188 ? -8.642 -0.667 -5.109 1.00 94.81 188 GLN A C 1
ATOM 1454 O O . GLN A 1 188 ? -9.714 -1.196 -4.810 1.00 94.81 188 GLN A O 1
ATOM 1459 N N . CYS A 1 189 ? -7.557 -0.801 -4.347 1.00 97.25 189 CYS A N 1
ATOM 1460 C CA . CYS A 1 189 ? -7.543 -1.576 -3.107 1.00 97.25 189 CYS A CA 1
ATOM 1461 C C . CYS A 1 189 ? -8.326 -0.906 -1.967 1.00 97.25 189 CYS A C 1
ATOM 1463 O O . CYS A 1 189 ? -8.872 -1.600 -1.117 1.00 97.25 189 CYS A O 1
ATOM 1465 N N . LEU A 1 190 ? -8.452 0.424 -1.971 1.00 96.75 190 LEU A N 1
ATOM 1466 C CA . LEU A 1 190 ? -9.296 1.162 -1.022 1.00 96.75 190 LEU A CA 1
ATOM 1467 C C . LEU A 1 190 ? -10.787 1.165 -1.405 1.00 96.75 190 LEU A C 1
ATOM 1469 O O . LEU A 1 190 ? -11.645 1.402 -0.553 1.00 96.75 190 LEU A O 1
ATOM 1473 N N . SER A 1 191 ? -11.113 0.966 -2.684 1.00 88.44 191 SER A N 1
ATOM 1474 C CA . SER A 1 191 ? -12.487 1.078 -3.215 1.00 88.44 191 SER A CA 1
ATOM 1475 C C . SER A 1 191 ? -13.128 -0.264 -3.567 1.00 88.44 191 SER A C 1
ATOM 1477 O O . SER A 1 191 ? -14.326 -0.324 -3.834 1.00 88.44 191 SER A O 1
ATOM 1479 N N . GLY A 1 192 ? -12.334 -1.330 -3.611 1.00 75.81 192 GLY A N 1
ATOM 1480 C CA . GLY A 1 192 ? -12.763 -2.636 -4.081 1.00 75.81 192 GLY A CA 1
ATOM 1481 C C . GLY A 1 192 ? -13.543 -3.448 -3.052 1.00 75.81 192 GLY A C 1
ATOM 1482 O O . GLY A 1 192 ? -13.446 -3.253 -1.843 1.00 75.81 192 GLY A O 1
ATOM 1483 N N . TYR A 1 193 ? -14.271 -4.434 -3.566 1.00 82.50 193 TYR A N 1
ATOM 1484 C CA . TYR A 1 193 ? -14.845 -5.518 -2.779 1.00 82.50 193 TYR A CA 1
ATOM 1485 C C . TYR A 1 193 ? -13.869 -6.701 -2.725 1.00 82.50 193 TYR A C 1
ATOM 1487 O O . TYR A 1 193 ? -13.214 -7.021 -3.723 1.00 82.50 193 TYR A O 1
ATOM 1495 N N . SER A 1 194 ? -13.780 -7.350 -1.567 1.00 81.31 194 SER A N 1
ATOM 1496 C CA . SER A 1 194 ? -13.084 -8.62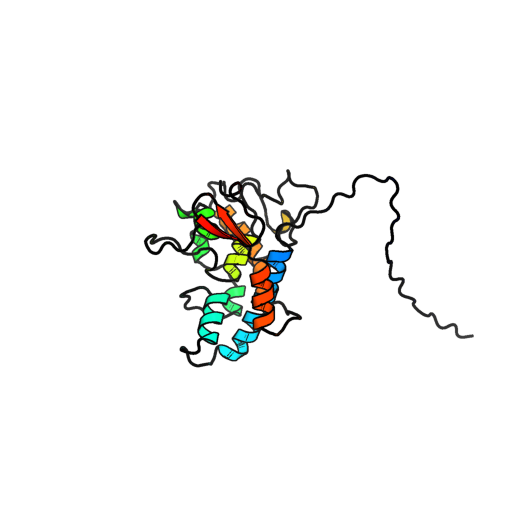5 -1.393 1.00 81.31 194 SER A CA 1
ATOM 1497 C C . SER A 1 194 ? -14.115 -9.735 -1.197 1.00 81.31 194 SER A C 1
ATOM 1499 O O . SER A 1 194 ? -15.073 -9.559 -0.451 1.00 81.31 194 SER A O 1
ATOM 1501 N N . GLN A 1 195 ? -13.909 -10.880 -1.854 1.00 81.31 195 GLN A N 1
ATOM 1502 C CA . GLN A 1 195 ? -14.723 -12.081 -1.616 1.00 81.31 195 GLN A CA 1
ATOM 1503 C C . GLN A 1 195 ? -14.495 -12.652 -0.214 1.00 81.31 195 GLN A C 1
ATOM 1505 O O . GLN A 1 195 ? -15.409 -13.209 0.385 1.00 81.31 195 GLN A O 1
ATOM 1510 N N . GLU A 1 196 ? -13.269 -12.523 0.298 1.00 87.00 196 GLU A N 1
ATOM 1511 C CA . GLU A 1 196 ? -12.982 -12.774 1.704 1.00 87.00 196 GLU A CA 1
ATOM 1512 C C . GLU A 1 196 ? -13.574 -11.632 2.526 1.00 87.00 196 GLU A C 1
ATOM 1514 O O . GLU A 1 196 ? -13.301 -10.474 2.220 1.00 87.00 196 GLU A O 1
ATOM 1519 N N . THR A 1 197 ? -14.354 -11.951 3.554 1.00 90.06 197 THR A N 1
ATOM 1520 C CA . THR A 1 197 ? -14.923 -10.967 4.490 1.00 90.06 197 THR A CA 1
ATOM 1521 C C . THR A 1 197 ? -14.383 -11.148 5.904 1.00 90.06 197 THR A C 1
ATOM 1523 O O . THR A 1 197 ? -14.581 -10.282 6.756 1.00 90.06 197 THR A O 1
ATOM 1526 N N . ASP A 1 198 ? -13.714 -12.270 6.179 1.00 95.88 198 ASP A N 1
ATOM 1527 C CA . ASP A 1 198 ? -13.110 -12.525 7.475 1.00 95.88 198 ASP A CA 1
ATOM 1528 C C . ASP A 1 198 ? -11.746 -11.827 7.579 1.00 95.88 198 ASP A C 1
ATOM 1530 O O . ASP A 1 198 ? -10.792 -12.135 6.858 1.00 95.88 198 ASP A O 1
ATOM 1534 N N . LEU A 1 199 ? -11.655 -10.861 8.499 1.00 96.56 199 LEU A N 1
ATOM 1535 C CA . LEU A 1 199 ? -10.448 -10.056 8.696 1.00 96.56 199 LEU A CA 1
ATOM 1536 C C . LEU A 1 199 ? -9.242 -10.912 9.107 1.00 96.56 199 LEU A C 1
ATOM 1538 O O . LEU A 1 199 ? -8.127 -10.637 8.667 1.00 96.56 199 LEU A O 1
ATOM 1542 N N . ALA A 1 200 ? -9.446 -11.944 9.932 1.00 97.06 200 ALA A N 1
ATOM 1543 C CA . ALA A 1 200 ? -8.357 -12.788 10.414 1.00 97.06 200 ALA A CA 1
ATOM 1544 C C . ALA A 1 200 ? -7.805 -13.683 9.293 1.00 97.06 200 ALA A C 1
ATOM 1546 O O . ALA A 1 200 ? -6.588 -13.779 9.128 1.00 97.06 200 ALA A O 1
ATOM 1547 N N . ALA A 1 201 ? -8.679 -14.277 8.481 1.00 97.19 201 ALA A N 1
ATOM 1548 C CA . ALA A 1 201 ? -8.309 -15.069 7.316 1.00 97.19 201 ALA A CA 1
ATOM 1549 C C . ALA A 1 201 ? -7.610 -14.216 6.249 1.00 97.19 201 ALA A C 1
ATOM 1551 O O . ALA A 1 201 ? -6.583 -14.635 5.710 1.00 97.19 201 ALA A O 1
ATOM 1552 N N . ALA A 1 202 ? -8.112 -13.006 5.974 1.00 97.44 202 ALA A N 1
ATOM 1553 C CA . ALA A 1 202 ? -7.478 -12.073 5.045 1.00 97.44 202 ALA A CA 1
ATOM 1554 C C . ALA A 1 202 ? -6.078 -11.654 5.525 1.00 97.44 202 ALA A C 1
ATOM 1556 O O . ALA A 1 202 ? -5.115 -11.706 4.756 1.00 97.44 202 ALA A O 1
ATOM 1557 N N . LEU A 1 203 ? -5.942 -11.318 6.814 1.00 97.50 203 LEU A N 1
ATOM 1558 C CA . LEU A 1 203 ? -4.655 -10.990 7.427 1.00 97.50 203 LEU A CA 1
ATOM 1559 C C . LEU A 1 203 ? -3.679 -12.167 7.348 1.00 97.50 203 LEU A C 1
ATOM 1561 O O . LEU A 1 203 ? -2.508 -11.971 7.032 1.00 97.50 203 LEU A O 1
ATOM 1565 N N . GLN A 1 204 ? -4.140 -13.392 7.611 1.00 97.69 204 GLN A N 1
ATOM 1566 C CA . GLN A 1 204 ? -3.278 -14.568 7.534 1.00 97.69 204 GLN A CA 1
ATOM 1567 C C . GLN A 1 204 ? -2.789 -14.809 6.100 1.00 97.69 204 GLN A C 1
ATOM 1569 O O . GLN A 1 204 ? -1.587 -14.955 5.891 1.00 97.69 204 GLN A O 1
ATOM 1574 N N . LYS A 1 205 ? -3.683 -14.739 5.103 1.00 97.31 205 LYS A N 1
ATOM 1575 C CA . LYS A 1 205 ? -3.324 -14.853 3.678 1.00 97.31 205 LYS A CA 1
ATOM 1576 C C . LYS A 1 205 ? -2.290 -13.809 3.254 1.00 97.31 205 LYS A C 1
ATOM 1578 O O . LYS A 1 205 ? -1.389 -14.128 2.478 1.00 97.31 205 LYS A O 1
ATOM 1583 N N . PHE A 1 206 ? -2.411 -12.578 3.753 1.00 96.94 206 PHE A N 1
ATOM 1584 C CA . PHE A 1 206 ? -1.413 -11.532 3.544 1.00 96.94 206 PHE A CA 1
ATOM 1585 C C . PHE A 1 206 ? -0.072 -11.887 4.198 1.00 96.94 206 PHE A C 1
ATOM 1587 O O . PHE A 1 206 ? 0.958 -11.881 3.523 1.00 96.94 206 PHE A O 1
ATOM 1594 N N . LYS A 1 207 ? -0.074 -12.265 5.481 1.00 96.31 207 LYS A N 1
ATOM 1595 C CA . LYS A 1 207 ? 1.144 -12.633 6.217 1.00 96.31 207 LYS A CA 1
ATOM 1596 C C . LYS A 1 207 ? 1.895 -13.799 5.578 1.00 96.31 207 LYS A C 1
ATOM 1598 O O . LYS A 1 207 ? 3.120 -13.778 5.566 1.00 96.31 207 LYS A O 1
ATOM 1603 N N . ASP A 1 208 ? 1.190 -14.757 4.982 1.00 96.69 208 ASP A N 1
ATOM 1604 C CA . ASP A 1 208 ? 1.796 -15.891 4.271 1.00 96.69 208 ASP A CA 1
ATOM 1605 C C . ASP A 1 208 ? 2.585 -15.470 3.014 1.00 96.69 208 ASP A C 1
ATOM 1607 O O . ASP A 1 208 ? 3.358 -16.261 2.467 1.00 96.69 208 ASP A O 1
ATOM 1611 N N . LYS A 1 209 ? 2.411 -14.232 2.527 1.00 95.56 209 LYS A N 1
ATOM 1612 C CA . LYS A 1 209 ? 3.216 -13.658 1.433 1.00 95.56 209 LYS A CA 1
ATOM 1613 C C . LYS A 1 209 ? 4.465 -12.926 1.909 1.00 95.56 209 LYS A C 1
ATOM 1615 O O . LYS A 1 209 ? 5.323 -12.620 1.081 1.00 95.56 209 LYS A O 1
ATOM 1620 N N . ILE A 1 210 ? 4.591 -12.676 3.209 1.00 93.81 210 ILE A N 1
ATOM 1621 C CA . ILE A 1 210 ? 5.760 -12.026 3.790 1.00 93.81 210 ILE A CA 1
ATOM 1622 C C . ILE A 1 210 ? 6.842 -13.080 4.017 1.00 93.81 210 ILE A C 1
ATOM 1624 O O . ILE A 1 210 ? 6.671 -14.035 4.776 1.00 93.81 210 ILE A O 1
ATOM 1628 N N . LYS A 1 211 ? 7.987 -12.902 3.363 1.00 91.56 211 LYS A N 1
ATOM 1629 C CA . LYS A 1 211 ? 9.123 -13.819 3.452 1.00 91.56 211 LYS A CA 1
ATOM 1630 C C . LYS A 1 211 ? 10.118 -13.323 4.487 1.00 91.56 211 LYS A C 1
ATOM 1632 O O . LYS A 1 211 ? 10.558 -12.179 4.435 1.00 91.56 211 LYS A O 1
ATOM 1637 N N . LYS A 1 212 ? 10.513 -14.203 5.402 1.00 90.25 212 LYS A N 1
ATOM 1638 C CA . LYS A 1 212 ? 11.655 -13.963 6.285 1.00 90.25 212 LYS A CA 1
ATOM 1639 C C . LYS A 1 212 ? 12.942 -14.235 5.502 1.00 90.25 212 LYS A C 1
ATOM 1641 O O . LYS A 1 212 ? 13.174 -15.374 5.103 1.00 90.25 212 LYS A O 1
ATOM 1646 N N . THR A 1 213 ? 13.772 -13.215 5.322 1.00 84.50 213 THR A N 1
ATOM 1647 C CA . THR A 1 213 ? 15.045 -13.295 4.596 1.00 84.50 213 THR A CA 1
ATOM 1648 C C . THR A 1 213 ? 16.172 -12.799 5.490 1.00 84.50 213 THR A C 1
ATOM 1650 O O . THR A 1 213 ? 16.063 -11.737 6.098 1.00 84.50 213 THR A O 1
ATOM 1653 N N . THR A 1 214 ? 17.264 -13.555 5.561 1.00 81.62 214 THR A N 1
ATOM 1654 C CA . THR A 1 214 ? 18.468 -13.154 6.295 1.00 81.62 214 THR A CA 1
ATOM 1655 C C . THR A 1 214 ? 19.496 -12.596 5.316 1.00 81.62 214 THR A C 1
ATOM 1657 O O . THR A 1 214 ? 19.896 -13.292 4.384 1.00 81.62 214 THR A O 1
ATOM 1660 N N . PHE A 1 215 ? 19.926 -11.356 5.536 1.00 75.25 215 PHE A N 1
ATOM 1661 C CA . PHE A 1 215 ? 21.016 -10.701 4.818 1.00 75.25 215 PHE A CA 1
ATOM 1662 C C . PHE A 1 215 ? 22.199 -10.557 5.758 1.00 75.25 215 PHE A C 1
ATOM 1664 O O . PHE A 1 215 ? 22.095 -9.780 6.697 1.00 75.25 215 PHE A O 1
ATOM 1671 N N . GLU A 1 216 ? 23.291 -11.285 5.517 1.00 78.50 216 GLU A N 1
ATOM 1672 C CA . GLU A 1 216 ? 24.512 -11.279 6.343 1.00 78.50 216 GLU A CA 1
ATOM 1673 C C . GLU A 1 216 ? 24.228 -11.401 7.857 1.00 78.50 216 GLU A C 1
ATOM 1675 O O . GLU A 1 216 ? 24.196 -12.510 8.391 1.00 78.50 216 GLU A O 1
ATOM 1680 N N . HIS A 1 217 ? 23.970 -10.274 8.531 1.00 75.75 217 HIS A N 1
ATOM 1681 C CA . HIS A 1 217 ? 23.726 -10.142 9.969 1.00 75.75 217 HIS A CA 1
ATOM 1682 C C . HIS A 1 217 ? 22.328 -9.609 10.348 1.00 75.75 217 HIS A C 1
ATOM 1684 O O . HIS A 1 217 ? 22.045 -9.439 11.532 1.00 75.75 217 HIS A O 1
ATOM 1690 N N . GLU A 1 218 ? 21.436 -9.366 9.385 1.00 78.94 218 GLU A N 1
ATOM 1691 C CA . GLU A 1 218 ? 20.108 -8.788 9.610 1.00 78.94 218 GLU A CA 1
ATOM 1692 C C . GLU A 1 218 ? 18.999 -9.698 9.064 1.00 78.94 218 GLU A C 1
ATOM 1694 O O . GLU A 1 218 ? 19.032 -10.159 7.923 1.00 78.94 218 GLU A O 1
ATOM 1699 N N . THR A 1 219 ? 17.978 -9.958 9.881 1.00 84.00 219 THR A N 1
ATOM 1700 C CA . THR A 1 219 ? 16.749 -10.617 9.425 1.00 84.00 219 THR A CA 1
ATOM 1701 C C . THR A 1 219 ? 15.735 -9.562 9.011 1.00 84.00 219 THR A C 1
ATOM 1703 O O . THR A 1 219 ? 15.323 -8.749 9.836 1.00 84.00 219 THR A O 1
ATOM 1706 N N . ARG A 1 220 ? 15.267 -9.629 7.764 1.00 83.62 220 ARG A N 1
ATOM 1707 C CA . ARG A 1 220 ? 14.207 -8.771 7.228 1.00 83.62 220 ARG A CA 1
ATOM 1708 C C . ARG A 1 220 ? 12.966 -9.579 6.869 1.00 83.62 220 ARG A C 1
ATOM 1710 O O . ARG A 1 220 ? 13.043 -10.760 6.530 1.00 83.62 220 ARG A O 1
ATOM 1717 N N . TYR A 1 221 ? 11.818 -8.917 6.928 1.00 89.12 221 TYR A N 1
ATOM 1718 C CA . TYR A 1 221 ? 10.535 -9.440 6.471 1.00 89.12 221 TYR A CA 1
ATOM 1719 C C . TYR A 1 221 ? 10.163 -8.711 5.183 1.00 89.12 221 TYR A C 1
ATOM 1721 O O . TYR A 1 221 ? 9.957 -7.503 5.195 1.00 89.12 221 TYR A O 1
ATOM 1729 N N . ILE A 1 222 ? 10.150 -9.434 4.066 1.00 89.50 222 ILE A N 1
ATOM 1730 C CA . ILE A 1 222 ? 10.046 -8.866 2.722 1.00 89.50 222 ILE A CA 1
ATOM 1731 C C . ILE A 1 222 ? 8.696 -9.227 2.120 1.00 89.50 222 ILE A C 1
ATOM 1733 O O . ILE A 1 222 ? 8.326 -10.402 2.061 1.00 89.50 222 ILE A O 1
ATOM 1737 N N . LEU A 1 223 ? 7.987 -8.215 1.627 1.00 92.75 223 LEU A N 1
ATOM 1738 C CA . LEU A 1 223 ? 6.812 -8.375 0.783 1.00 92.75 223 LEU A CA 1
ATOM 1739 C C . LEU A 1 223 ? 7.207 -8.137 -0.679 1.00 92.75 223 LEU A C 1
ATOM 1741 O O . LEU A 1 223 ? 7.784 -7.104 -1.000 1.00 92.75 223 LEU A O 1
ATOM 1745 N N . GLY A 1 224 ? 6.863 -9.078 -1.562 1.00 91.00 224 GLY A N 1
ATOM 1746 C CA . GLY A 1 224 ? 7.191 -8.978 -2.989 1.00 91.00 224 GLY A CA 1
ATOM 1747 C C . GLY A 1 224 ? 8.553 -9.552 -3.368 1.00 91.00 224 GLY A C 1
ATOM 1748 O O . GLY A 1 224 ? 9.173 -10.325 -2.635 1.00 91.00 224 GLY A O 1
ATOM 1749 N N . GLU A 1 225 ? 8.972 -9.210 -4.573 1.00 87.19 225 GLU A N 1
ATOM 1750 C CA . GLU A 1 225 ? 10.264 -9.502 -5.160 1.00 87.19 225 GLU A CA 1
ATOM 1751 C C . GLU A 1 225 ? 11.278 -8.510 -4.595 1.00 87.19 225 GLU A C 1
ATOM 1753 O O . GLU A 1 225 ? 11.172 -7.298 -4.770 1.00 87.19 225 GLU A O 1
A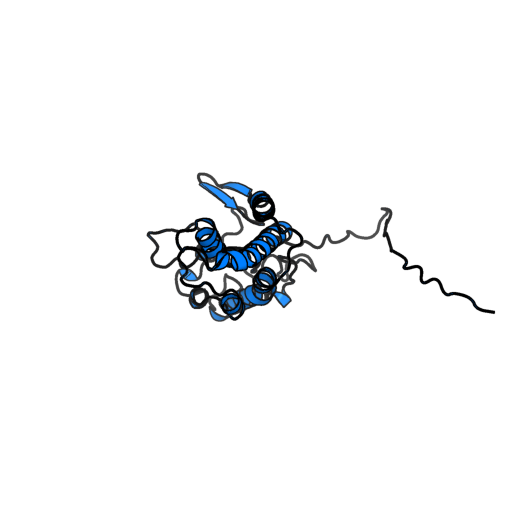TOM 1758 N N . GLY A 1 226 ? 12.236 -9.041 -3.843 1.00 65.88 226 GLY A N 1
ATOM 1759 C CA . GLY A 1 226 ? 13.242 -8.255 -3.149 1.00 65.88 226 GLY A CA 1
ATOM 1760 C C . GLY A 1 226 ? 14.271 -9.169 -2.497 1.00 65.88 226 GLY A C 1
ATOM 1761 O O . GLY A 1 226 ? 13.946 -10.020 -1.671 1.00 65.88 226 GLY A O 1
ATOM 1762 N N . GLY A 1 227 ? 15.520 -8.989 -2.914 1.00 47.66 227 GLY A N 1
ATOM 1763 C CA . GLY A 1 227 ? 16.754 -9.558 -2.373 1.00 47.66 227 GLY A CA 1
ATOM 1764 C C . GLY A 1 227 ? 17.835 -8.467 -2.400 1.00 47.66 227 GLY A C 1
ATOM 1765 O O . GLY A 1 227 ? 17.561 -7.365 -2.870 1.00 47.66 227 GLY A O 1
ATOM 1766 N N . PRO A 1 228 ? 19.068 -8.723 -1.947 1.00 33.28 228 PRO A N 1
ATOM 1767 C CA . PRO A 1 228 ? 20.057 -7.686 -1.644 1.00 33.28 228 PRO A CA 1
ATOM 1768 C C . PRO A 1 228 ? 20.624 -6.956 -2.882 1.00 33.28 228 PRO A C 1
ATOM 1770 O O . PRO A 1 228 ? 21.477 -6.093 -2.734 1.00 33.28 228 PRO A O 1
ATOM 1773 N N . GLY A 1 229 ? 20.163 -7.279 -4.096 1.00 34.00 229 GLY A N 1
ATOM 1774 C CA . GLY A 1 229 ? 20.648 -6.709 -5.360 1.00 34.00 229 GLY A CA 1
ATOM 1775 C C . GLY A 1 229 ? 19.762 -5.632 -5.996 1.00 34.00 229 GLY A C 1
ATOM 1776 O O . GLY A 1 229 ? 20.026 -5.262 -7.130 1.00 34.00 229 GLY A O 1
ATOM 1777 N N . TRP A 1 230 ? 18.711 -5.159 -5.317 1.00 38.62 230 TRP A N 1
ATOM 1778 C CA . TRP A 1 230 ? 17.718 -4.222 -5.889 1.00 38.62 230 TRP A CA 1
ATOM 1779 C C . TRP A 1 230 ? 17.613 -2.900 -5.112 1.00 38.62 230 TRP A C 1
ATOM 1781 O O . TRP A 1 230 ? 16.619 -2.183 -5.212 1.00 38.62 230 TRP A O 1
ATOM 1791 N N . ALA A 1 231 ? 18.612 -2.631 -4.270 1.00 28.48 231 ALA A N 1
ATOM 1792 C CA . ALA A 1 231 ? 18.702 -1.465 -3.396 1.00 28.48 231 ALA A CA 1
ATOM 1793 C C . ALA A 1 231 ? 19.904 -0.575 -3.756 1.00 28.48 231 ALA A C 1
ATOM 1795 O O . ALA A 1 231 ? 20.573 -0.055 -2.863 1.00 28.48 231 ALA A O 1
ATOM 1796 N N . THR A 1 232 ? 20.174 -0.435 -5.050 1.00 28.53 232 THR A N 1
ATOM 1797 C CA . THR A 1 232 ? 20.941 0.688 -5.598 1.00 28.53 232 THR A CA 1
ATOM 1798 C C . THR A 1 232 ? 19.982 1.579 -6.358 1.00 28.53 232 THR A C 1
ATOM 1800 O O . THR A 1 232 ? 19.092 0.993 -7.015 1.00 28.53 232 THR A O 1
#

Organism: Trypanosoma congolense (strain IL3000) (NCBI:txid1068625)

Radius of gyration: 20.83 Å; chains: 1; bounding box: 67×47×61 Å

Sequence (232 aa):
MMMKILIVVMVIIGVVRADEVGAAVTLTNHNELSHRALCDFLKVAVDKWKDVKTRDPADPLKKALKDTIFGYGSGDDDVEALKSKLPRDYDEVGSGLLSERSLWCGQQLDEDRVQQRRWPGHSGPHDLVCLCTAGENGWPVNSTSDTGSTLCGHNKDALEAGEKWWSGTNNTQKKDAIQKTWDVTVNQCLSGYSQETDLAAALQKFKDKIKKTTFEHETRYILGEGGPGWAT

Foldseek 3Di:
DDDDDDPDDDPPPDPDDDDDDDDPQPAAAFLQLLLVLLLLLLQLLLVVLVVPVPDDPPPPSNQVSCQAAQFDVDPDSDLVVPLVDDDCLLVCDLPDPNLFLCLAENDDDDVVPPNSPHYPPRYSLSNLLNQQAAAAQLPPQHPPHRVNHHYNPHHCVLLVRHGGESVHSDSVSPSVSSRSSSNPRVSCSSPDDHPDNDSVVSVVSSQVQFDFDDDPPDTDTDHTDDDPPRRD